Protein AF-A0A170ZUS6-F1 (afdb_monomer_lite)

InterPro domains:
  IPR000560 Histidine phosphatase superfamily, clade-2 [PF00328] (7-212)
  IPR029033 Histidine phosphatase superfamily [G3DSA:3.40.50.1240] (12-233)
  IPR029033 Histidine phosphatase superfamily [SSF53254] (7-213)
  IPR037446 Histidine acid phosphatase, VIP1 family [PTHR12750] (5-242)

Structure (mmCIF, N/CA/C/O backbone):
data_AF-A0A170ZUS6-F1
#
_entry.id   AF-A0A170ZUS6-F1
#
loop_
_atom_site.group_PDB
_atom_site.id
_atom_site.type_symbol
_atom_site.label_atom_id
_atom_site.label_alt_id
_atom_site.label_comp_id
_atom_site.label_asym_id
_atom_site.label_entity_id
_atom_site.label_seq_id
_atom_site.pdbx_PDB_ins_code
_atom_site.Cartn_x
_atom_site.Cartn_y
_atom_site.Cartn_z
_atom_site.occupancy
_atom_site.B_iso_or_equiv
_atom_site.auth_seq_id
_atom_site.auth_comp_id
_atom_site.auth_asym_id
_atom_site.auth_atom_id
_atom_site.pdbx_PDB_model_num
ATOM 1 N N . LYS A 1 1 ? -19.248 -24.671 25.592 1.00 51.56 1 LYS A N 1
ATOM 2 C CA . LYS A 1 1 ? -17.955 -24.644 24.870 1.00 51.56 1 LYS A CA 1
ATOM 3 C C . LYS A 1 1 ? -17.700 -23.190 24.562 1.00 51.56 1 LYS A C 1
ATOM 5 O O . LYS A 1 1 ? -18.573 -22.606 23.931 1.00 51.56 1 LYS A O 1
ATOM 10 N N . ASP A 1 2 ? -16.608 -22.618 25.053 1.00 61.56 2 ASP A N 1
ATOM 11 C CA . ASP A 1 2 ? -16.252 -21.244 24.706 1.00 61.56 2 ASP A CA 1
ATOM 12 C C . ASP A 1 2 ? -16.155 -21.153 23.183 1.00 61.56 2 ASP A C 1
ATOM 14 O O . ASP A 1 2 ? -15.495 -21.985 22.553 1.00 61.56 2 ASP A O 1
ATOM 18 N N . ALA A 1 3 ? -16.916 -20.239 22.582 1.00 68.31 3 ALA A N 1
ATOM 19 C CA . ALA A 1 3 ? -16.869 -20.046 21.142 1.00 68.31 3 ALA A CA 1
ATOM 20 C C . ALA A 1 3 ? -15.469 -19.528 20.785 1.00 68.31 3 ALA A C 1
ATOM 22 O O . ALA A 1 3 ? -15.029 -18.512 21.321 1.00 68.31 3 ALA A O 1
ATOM 23 N N . LEU A 1 4 ? -14.756 -20.276 19.943 1.00 80.38 4 LEU A N 1
ATOM 24 C CA . LEU A 1 4 ? -13.453 -19.881 19.418 1.00 80.38 4 LEU A CA 1
ATOM 25 C C . LEU A 1 4 ? -13.677 -18.908 18.261 1.00 80.38 4 LEU A C 1
ATOM 27 O O . LEU A 1 4 ? -14.469 -19.193 17.362 1.00 80.38 4 LEU A O 1
ATOM 31 N N . LEU A 1 5 ? -12.976 -17.782 18.299 1.00 86.88 5 LEU A N 1
ATOM 32 C CA . LEU A 1 5 ? -12.919 -16.804 17.221 1.00 86.88 5 LEU A CA 1
ATOM 33 C C . LEU A 1 5 ? -11.922 -17.271 16.150 1.00 86.88 5 LEU A C 1
ATOM 35 O O . LEU A 1 5 ? -11.240 -18.296 16.292 1.00 86.88 5 LEU A O 1
ATOM 39 N N . TYR A 1 6 ? -11.844 -16.529 15.047 1.00 87.31 6 TYR A N 1
ATOM 40 C CA . TYR A 1 6 ? -10.953 -16.855 13.939 1.00 87.31 6 TYR A CA 1
ATOM 41 C C . TYR A 1 6 ? -9.494 -17.037 14.395 1.00 87.31 6 TYR A C 1
ATOM 43 O O . TYR A 1 6 ? -9.025 -16.397 15.336 1.00 87.31 6 TYR A O 1
ATOM 51 N N . HIS A 1 7 ? -8.788 -17.980 13.762 1.00 86.44 7 HIS A N 1
ATOM 52 C CA . HIS A 1 7 ? -7.451 -18.443 14.167 1.00 86.44 7 HIS A CA 1
ATOM 53 C C . HIS A 1 7 ? -7.314 -18.952 15.618 1.00 86.44 7 HIS A C 1
ATOM 55 O O . HIS A 1 7 ? -6.199 -19.110 16.112 1.00 86.44 7 HIS A O 1
ATOM 61 N N . GLY A 1 8 ? -8.419 -19.286 16.290 1.00 83.31 8 GLY A N 1
ATOM 62 C CA . GLY A 1 8 ? -8.387 -19.808 17.657 1.00 83.31 8 GLY A CA 1
ATOM 63 C C . GLY A 1 8 ? -8.183 -18.731 18.723 1.00 83.31 8 GLY A C 1
ATOM 64 O O . GLY A 1 8 ? -7.845 -19.069 19.858 1.00 83.31 8 GLY A O 1
ATOM 65 N N . GLU A 1 9 ? -8.390 -17.452 18.384 1.00 90.81 9 GLU A N 1
ATOM 66 C CA . GLU A 1 9 ? -8.516 -16.382 19.377 1.00 90.81 9 GLU A CA 1
ATOM 67 C C . GLU A 1 9 ? -9.703 -16.696 20.312 1.00 90.81 9 GLU A C 1
ATOM 69 O O . GLU A 1 9 ? -10.722 -17.250 19.898 1.00 90.81 9 GLU A O 1
ATOM 74 N N . ASN A 1 10 ? -9.569 -16.391 21.602 1.00 90.50 10 ASN A N 1
ATOM 75 C CA . ASN A 1 10 ? -10.655 -16.550 22.568 1.00 90.50 10 ASN A CA 1
ATOM 76 C C . ASN A 1 10 ? -11.268 -15.183 22.918 1.00 90.50 10 ASN A C 1
ATOM 78 O O . ASN A 1 10 ? -10.686 -14.130 22.653 1.00 90.50 10 ASN A O 1
ATOM 82 N N . TRP A 1 11 ? -12.437 -15.196 23.557 1.00 88.81 11 TRP A N 1
ATOM 83 C CA . TRP A 1 11 ? -13.135 -13.972 23.964 1.00 88.81 11 TRP A CA 1
ATOM 84 C C . TRP A 1 11 ? -12.318 -13.067 24.885 1.00 88.81 11 TRP A C 1
ATOM 86 O O . TRP A 1 11 ? -12.412 -11.846 24.794 1.00 88.81 11 TRP A O 1
ATOM 96 N N . GLU A 1 12 ? -11.498 -13.651 25.758 1.00 91.06 12 GLU A N 1
ATOM 97 C CA . GLU A 1 12 ? -10.645 -12.885 26.663 1.00 91.06 12 GLU A CA 1
ATOM 98 C C . GLU A 1 12 ? -9.568 -12.103 25.897 1.00 91.06 12 GLU A C 1
ATOM 100 O O . GLU A 1 12 ? -9.316 -10.937 26.196 1.00 91.06 12 GLU A O 1
ATOM 105 N N . LEU A 1 13 ? -8.949 -12.716 24.887 1.00 91.81 13 LEU A N 1
ATOM 106 C CA . LEU A 1 13 ? -7.954 -12.081 24.028 1.00 91.81 13 LEU A CA 1
ATOM 107 C C . LEU A 1 13 ? -8.579 -10.969 23.187 1.00 91.81 13 LEU A C 1
ATOM 109 O O . LEU A 1 13 ? -8.016 -9.874 23.155 1.00 91.81 13 LEU A O 1
ATOM 113 N N . MET A 1 14 ? -9.764 -11.197 22.614 1.00 92.19 14 MET A N 1
ATOM 114 C CA . MET A 1 14 ? -10.500 -10.148 21.902 1.00 92.19 14 MET A CA 1
ATOM 115 C C . MET A 1 14 ? -10.836 -8.974 22.834 1.00 92.19 14 MET A C 1
ATOM 117 O O . MET A 1 14 ? -10.596 -7.818 22.486 1.00 92.19 14 MET A O 1
ATOM 121 N N . GLY A 1 15 ? -11.315 -9.257 24.050 1.00 92.00 15 GLY A N 1
ATOM 122 C CA . GLY A 1 15 ? -11.581 -8.232 25.062 1.00 92.00 15 GLY A CA 1
ATOM 123 C C . GLY A 1 15 ? -10.326 -7.448 25.458 1.00 92.00 15 GLY A C 1
ATOM 124 O O . GLY A 1 15 ? -10.370 -6.226 25.578 1.00 92.00 15 GLY A O 1
ATOM 125 N N . ARG A 1 16 ? -9.174 -8.118 25.598 1.00 94.75 16 ARG A N 1
ATOM 126 C CA . ARG A 1 16 ? -7.880 -7.461 25.859 1.00 94.75 16 ARG A CA 1
ATOM 127 C C . ARG A 1 16 ? -7.413 -6.603 24.681 1.00 94.75 16 ARG A C 1
ATOM 129 O O . ARG A 1 16 ? -6.863 -5.530 24.918 1.00 94.75 16 ARG A O 1
ATOM 136 N N . ARG A 1 17 ? -7.618 -7.053 23.438 1.00 95.38 17 ARG A N 1
ATOM 137 C CA . ARG A 1 17 ? -7.288 -6.310 22.210 1.00 95.38 17 ARG A CA 1
ATOM 138 C C . ARG A 1 17 ? -8.085 -5.008 22.137 1.00 95.38 17 ARG A C 1
ATOM 140 O O . ARG A 1 17 ? -7.478 -3.939 22.092 1.00 95.38 17 ARG A O 1
ATOM 147 N N . TRP A 1 18 ? -9.410 -5.086 22.240 1.00 95.38 18 TRP A N 1
ATOM 148 C CA . TRP A 1 18 ? -10.284 -3.909 22.245 1.00 95.38 18 TRP A CA 1
ATOM 149 C C . TRP A 1 18 ? -10.052 -2.997 23.454 1.00 95.38 18 TRP A C 1
ATOM 151 O O . TRP A 1 18 ? -9.926 -1.788 23.284 1.00 95.38 18 TRP A O 1
ATOM 161 N N . GLY A 1 19 ? -9.895 -3.557 24.658 1.00 95.81 19 GLY A N 1
ATOM 162 C CA . GLY A 1 19 ? -9.622 -2.768 25.865 1.00 95.81 19 GLY A CA 1
ATOM 163 C C . GLY A 1 19 ? -8.271 -2.044 25.828 1.00 95.81 19 GLY A C 1
ATOM 164 O O . GLY A 1 19 ? -8.129 -0.957 26.389 1.00 95.81 19 GLY A O 1
ATOM 165 N N . LYS A 1 20 ? -7.267 -2.605 25.141 1.00 96.00 20 LYS A N 1
ATOM 166 C CA . LYS A 1 20 ? -6.003 -1.904 24.890 1.00 96.00 20 LYS A CA 1
ATOM 167 C C . LYS A 1 20 ? -6.204 -0.730 23.931 1.00 96.00 20 LYS A C 1
ATOM 169 O O . LYS A 1 20 ? -5.733 0.360 24.233 1.00 96.00 20 LYS A O 1
ATOM 174 N N . ILE A 1 21 ? -6.910 -0.944 22.820 1.00 96.62 21 ILE A N 1
ATOM 175 C CA . ILE A 1 21 ? -7.195 0.106 21.832 1.00 96.62 21 ILE A CA 1
ATOM 176 C C . ILE A 1 21 ? -7.970 1.258 22.475 1.00 96.62 21 ILE A C 1
ATOM 178 O O . ILE A 1 21 ? -7.588 2.410 22.305 1.00 96.62 21 ILE A O 1
ATOM 182 N N . GLU A 1 22 ? -9.000 0.961 23.269 1.00 94.88 22 GLU A N 1
ATOM 183 C CA . GLU A 1 22 ? -9.766 1.973 24.004 1.00 94.88 22 GLU A CA 1
ATOM 184 C C . GLU A 1 22 ? -8.861 2.808 24.919 1.00 94.88 22 GLU A C 1
ATOM 186 O O . GLU A 1 22 ? -8.896 4.036 24.882 1.00 94.88 22 GLU A O 1
ATOM 191 N N . LYS A 1 23 ? -8.013 2.146 25.714 1.00 94.56 23 LYS A N 1
ATOM 192 C CA . LYS A 1 23 ? -7.092 2.814 26.639 1.00 94.56 23 LYS A CA 1
ATOM 193 C C . LYS A 1 23 ? -6.049 3.676 25.925 1.00 94.56 23 LYS A C 1
ATOM 195 O O . LYS A 1 23 ? -5.666 4.718 26.456 1.00 94.56 23 LYS A O 1
ATOM 200 N N . ASP A 1 24 ? -5.553 3.217 24.782 1.00 95.12 24 ASP A N 1
ATOM 201 C CA . ASP A 1 24 ? -4.531 3.921 24.010 1.00 95.12 24 ASP A CA 1
ATOM 202 C C . ASP A 1 24 ? -5.145 5.089 23.212 1.00 95.12 24 ASP A C 1
ATOM 204 O O . ASP A 1 24 ? -4.498 6.120 23.050 1.00 95.12 24 ASP A O 1
ATOM 208 N N . PHE A 1 25 ? -6.396 4.961 22.758 1.00 95.94 25 PHE A N 1
ATOM 209 C CA . PHE A 1 25 ? -7.122 6.002 22.027 1.00 95.94 25 PHE A CA 1
ATOM 210 C C . PHE A 1 25 ? -7.664 7.102 22.949 1.00 95.94 25 PHE A C 1
ATOM 212 O O . PHE A 1 25 ? -7.516 8.285 22.642 1.00 95.94 25 PHE A O 1
ATOM 219 N N . CYS A 1 26 ? -8.274 6.737 24.081 1.00 94.31 26 CYS A N 1
ATOM 220 C CA . CYS A 1 26 ? -8.887 7.665 25.033 1.00 94.31 26 CYS A CA 1
ATOM 221 C C . CYS A 1 26 ? -7.878 8.111 26.103 1.00 94.31 26 CYS A C 1
ATOM 223 O O . CYS A 1 26 ? -7.600 7.403 27.075 1.00 94.31 26 CYS A O 1
ATOM 225 N N . LEU A 1 27 ? -7.355 9.328 25.968 1.00 91.19 27 LEU A N 1
ATOM 226 C CA . LEU A 1 27 ? -6.406 9.899 26.920 1.00 91.19 27 LEU A CA 1
ATOM 227 C C . LEU A 1 27 ? -7.115 10.376 28.201 1.00 91.19 27 LEU A C 1
ATOM 229 O O . LEU A 1 27 ? -8.283 10.763 28.204 1.00 91.19 27 LEU A O 1
ATOM 233 N N . LYS A 1 28 ? -6.378 10.423 29.322 1.00 87.31 28 LYS A N 1
ATOM 234 C CA . LYS A 1 28 ? -6.907 10.766 30.666 1.00 87.31 28 LYS A CA 1
ATOM 235 C C . LYS A 1 28 ? -7.542 12.162 30.784 1.00 87.31 28 LYS A C 1
ATOM 237 O O . LYS A 1 28 ? -8.165 12.462 31.796 1.00 87.31 28 LYS A O 1
ATOM 242 N N . ASN A 1 29 ? -7.340 13.025 29.796 1.00 87.44 29 ASN A N 1
ATOM 243 C CA . ASN A 1 29 ? -7.830 14.400 29.732 1.00 87.44 29 ASN A CA 1
ATOM 244 C C . ASN A 1 29 ? -9.042 14.569 28.794 1.00 87.44 29 ASN A C 1
ATOM 246 O O . ASN A 1 29 ? -9.300 15.692 28.369 1.00 87.44 29 ASN A O 1
ATOM 250 N N . ASN A 1 30 ? -9.753 13.488 28.447 1.00 83.69 30 ASN A N 1
ATOM 251 C CA . ASN A 1 30 ? -10.812 13.477 27.424 1.00 83.69 30 ASN A CA 1
ATOM 252 C C . ASN A 1 30 ? -10.331 13.925 26.029 1.00 83.69 30 ASN A C 1
ATOM 254 O O . ASN A 1 30 ? -11.133 14.379 25.214 1.00 83.69 30 ASN A O 1
ATOM 258 N N . ALA A 1 31 ? -9.028 13.824 25.753 1.00 92.94 31 ALA A N 1
ATOM 259 C CA . ALA A 1 31 ? -8.492 13.966 24.404 1.00 92.94 31 ALA A CA 1
ATOM 260 C C . ALA A 1 31 ? -8.346 12.589 23.744 1.00 92.94 31 ALA A C 1
ATOM 262 O O . ALA A 1 31 ? -8.291 11.566 24.429 1.00 92.94 31 ALA A O 1
ATOM 263 N N . PHE A 1 32 ? -8.246 12.577 22.416 1.00 94.50 32 PHE A N 1
ATOM 264 C CA . PHE A 1 32 ? -8.100 11.356 21.628 1.00 94.50 32 PHE A CA 1
ATOM 265 C C . PHE A 1 32 ? -6.747 11.323 20.919 1.00 94.50 32 PHE A C 1
ATOM 267 O O . PHE A 1 32 ? -6.334 12.325 20.329 1.00 94.50 32 PHE A O 1
ATOM 274 N N . ASP A 1 33 ? -6.067 10.179 20.963 1.00 94.81 33 ASP A N 1
ATOM 275 C CA . ASP A 1 33 ? -4.847 9.941 20.192 1.00 94.81 33 ASP A CA 1
ATOM 276 C C . ASP A 1 33 ? -5.200 9.441 18.786 1.00 94.81 33 ASP A C 1
ATOM 278 O O . ASP A 1 33 ? -5.475 8.261 18.561 1.00 94.81 33 ASP A O 1
ATOM 282 N N . ILE A 1 34 ? -5.175 10.354 17.814 1.00 93.81 34 ILE A N 1
ATOM 283 C CA . ILE A 1 34 ? -5.503 10.052 16.415 1.00 93.81 34 ILE A CA 1
ATOM 284 C C . ILE A 1 34 ? -4.565 9.015 15.777 1.00 93.81 34 ILE A C 1
ATOM 286 O O . ILE A 1 34 ? -4.950 8.397 14.789 1.00 93.81 34 ILE A O 1
ATOM 290 N N . SER A 1 35 ? -3.379 8.764 16.348 1.00 93.12 35 SER A N 1
ATOM 291 C CA . SER A 1 35 ? -2.469 7.719 15.852 1.00 93.12 35 SER A CA 1
ATOM 292 C C . SER A 1 35 ? -3.012 6.298 16.043 1.00 93.12 35 SER A C 1
ATOM 294 O O . SER A 1 35 ? -2.462 5.355 15.488 1.00 93.12 35 SER A O 1
ATOM 296 N N . LYS A 1 36 ? -4.098 6.128 16.811 1.00 96.06 36 LYS A N 1
ATOM 297 C CA . LYS A 1 36 ? -4.776 4.836 17.020 1.00 96.06 36 LYS A CA 1
ATOM 298 C C . LYS A 1 36 ? -5.916 4.569 16.049 1.00 96.06 36 LYS A C 1
ATOM 300 O O . LYS A 1 36 ? -6.492 3.488 16.073 1.00 96.06 36 LYS A O 1
ATOM 305 N N . ILE A 1 37 ? -6.248 5.524 15.183 1.00 96.38 37 ILE A N 1
ATOM 306 C CA . ILE A 1 37 ? -7.299 5.352 14.174 1.00 96.38 37 ILE A CA 1
ATOM 307 C C . ILE A 1 37 ? -7.024 4.160 13.236 1.00 96.38 37 ILE A C 1
ATOM 309 O O . ILE A 1 37 ? -7.961 3.385 13.032 1.00 96.38 37 ILE A O 1
ATOM 313 N N . PRO A 1 38 ? -5.797 3.950 12.710 1.00 94.19 38 PRO A N 1
ATOM 314 C CA . PRO A 1 38 ? -5.496 2.774 11.889 1.00 94.19 38 PRO A CA 1
ATOM 315 C C . PRO A 1 38 ? -5.713 1.465 12.655 1.00 94.19 38 PRO A C 1
ATOM 317 O O . PRO A 1 38 ? -6.380 0.567 12.150 1.00 94.19 38 PRO A O 1
ATOM 320 N N . ASP A 1 39 ? -5.261 1.402 13.914 1.00 95.56 39 ASP A N 1
ATOM 321 C CA . ASP A 1 39 ? -5.454 0.234 14.781 1.00 95.56 39 ASP A CA 1
ATOM 322 C C . ASP A 1 39 ? -6.951 -0.073 14.987 1.00 95.56 39 ASP A C 1
ATOM 324 O O . ASP A 1 39 ? -7.364 -1.229 14.903 1.00 95.56 39 ASP A O 1
ATOM 328 N N . ILE A 1 40 ? -7.782 0.950 15.241 1.00 97.00 40 ILE A N 1
ATOM 329 C CA . ILE A 1 40 ? -9.241 0.799 15.398 1.00 97.00 40 ILE A CA 1
ATOM 330 C C . ILE A 1 40 ? -9.862 0.260 14.108 1.00 97.00 40 ILE A C 1
ATOM 332 O O . ILE A 1 40 ? -10.655 -0.684 14.163 1.00 97.00 40 ILE A O 1
ATOM 336 N N . TYR A 1 41 ? -9.511 0.864 12.970 1.00 94.69 41 TYR A N 1
ATOM 337 C CA . TYR A 1 41 ? -10.027 0.497 11.656 1.00 94.69 41 TYR A CA 1
ATOM 338 C C . TYR A 1 41 ? -9.692 -0.956 11.299 1.00 94.69 41 TYR A C 1
ATOM 340 O O . TYR A 1 41 ? -10.594 -1.734 10.976 1.00 94.69 41 TYR A O 1
ATOM 348 N N . ASP A 1 42 ? -8.428 -1.355 11.431 1.00 93.00 42 ASP A N 1
ATOM 349 C CA . ASP A 1 42 ? -7.988 -2.721 11.144 1.00 93.00 42 ASP A CA 1
ATOM 350 C C . ASP A 1 42 ? -8.656 -3.736 12.071 1.00 93.00 42 ASP A C 1
ATOM 352 O O . ASP A 1 42 ? -9.088 -4.807 11.639 1.00 93.00 42 ASP A O 1
ATOM 356 N N . CYS A 1 43 ? -8.799 -3.380 13.347 1.00 94.94 43 CYS A N 1
ATOM 357 C CA . CYS A 1 43 ? -9.405 -4.217 14.369 1.00 94.94 43 CYS A CA 1
ATOM 358 C C . CYS A 1 43 ? -10.888 -4.503 14.074 1.00 94.94 43 CYS A C 1
ATOM 360 O O . CYS A 1 43 ? -11.292 -5.670 14.046 1.00 94.94 43 CYS A O 1
ATOM 362 N N . ILE A 1 44 ? -11.698 -3.474 13.781 1.00 94.75 44 ILE A N 1
ATOM 363 C CA . ILE A 1 44 ? -13.115 -3.677 13.433 1.00 94.75 44 ILE A CA 1
ATOM 364 C C . ILE A 1 44 ? -13.285 -4.342 12.068 1.00 94.75 44 ILE A C 1
ATOM 366 O O . ILE A 1 44 ? -14.155 -5.199 11.913 1.00 94.75 44 ILE A O 1
ATOM 370 N N . LYS A 1 45 ? -12.437 -4.011 11.086 1.00 91.56 45 LYS A N 1
ATOM 371 C CA . LYS A 1 45 ? -12.445 -4.657 9.769 1.00 91.56 45 LYS A CA 1
ATOM 372 C C . LYS A 1 45 ? -12.173 -6.156 9.896 1.00 91.56 45 LYS A C 1
ATOM 374 O O . LYS A 1 45 ? -12.907 -6.955 9.315 1.00 91.56 45 LYS A O 1
ATOM 379 N N . TYR A 1 46 ? -11.169 -6.541 10.683 1.00 91.75 46 TYR A N 1
ATOM 380 C CA . TYR A 1 46 ? -10.841 -7.940 10.946 1.00 91.75 46 TYR A CA 1
ATOM 381 C C . TYR A 1 46 ? -12.009 -8.681 11.604 1.00 91.75 46 TYR A C 1
ATOM 383 O O . TYR A 1 46 ? -12.377 -9.769 11.149 1.00 91.75 46 TYR A O 1
ATOM 391 N N . ASP A 1 47 ? -12.622 -8.087 12.630 1.00 92.31 47 ASP A N 1
ATOM 392 C CA . ASP A 1 47 ? -13.733 -8.715 13.344 1.00 92.31 47 ASP A CA 1
ATOM 393 C C . ASP A 1 47 ? -14.991 -8.832 12.468 1.00 92.31 47 ASP A C 1
ATOM 395 O O . ASP A 1 47 ? -15.650 -9.871 12.485 1.00 92.31 47 ASP A O 1
ATOM 399 N N . LEU A 1 48 ? -15.294 -7.837 11.629 1.00 90.38 48 LEU A N 1
ATOM 400 C CA . LEU A 1 48 ? -16.384 -7.925 10.652 1.00 90.38 48 LEU A CA 1
ATOM 401 C C . LEU A 1 48 ? -16.133 -8.988 9.574 1.00 90.38 48 LEU A C 1
ATOM 403 O O . LEU A 1 48 ? -17.063 -9.647 9.124 1.00 90.38 48 LEU A O 1
ATOM 407 N N . GLN A 1 49 ? -14.888 -9.186 9.151 1.00 87.88 49 GLN A N 1
ATOM 408 C CA . GLN A 1 49 ? -14.569 -10.187 8.131 1.00 87.88 49 GLN A CA 1
ATOM 409 C C . GLN A 1 49 ? -14.632 -11.617 8.665 1.00 87.88 49 GLN A C 1
ATOM 411 O O . GLN A 1 49 ? -15.118 -12.514 7.978 1.00 87.88 49 GLN A O 1
ATOM 416 N N . HIS A 1 50 ? -14.119 -11.838 9.873 1.00 88.62 50 HIS A N 1
ATOM 417 C CA . HIS A 1 50 ? -13.840 -13.189 10.353 1.00 88.62 50 HIS A CA 1
ATOM 418 C C . HIS A 1 50 ? -14.723 -13.605 11.530 1.00 88.62 50 HIS A C 1
ATOM 420 O O . HIS A 1 50 ? -15.048 -14.784 11.677 1.00 88.62 50 HIS A O 1
ATOM 426 N N . ASN A 1 51 ? -15.151 -12.643 12.346 1.00 89.31 51 ASN A N 1
ATOM 427 C CA . ASN A 1 51 ? -15.830 -12.885 13.614 1.00 89.31 51 ASN A CA 1
ATOM 428 C C . ASN A 1 51 ? -17.292 -12.414 13.619 1.00 89.31 51 ASN A C 1
ATOM 430 O O . ASN A 1 51 ? -17.970 -12.637 14.615 1.00 89.31 51 ASN A O 1
ATOM 434 N N . GLN A 1 52 ? -17.823 -11.829 12.536 1.00 84.50 52 GLN A N 1
ATOM 435 C CA . GLN A 1 52 ? -19.163 -11.214 12.503 1.00 84.50 52 GLN A CA 1
ATOM 436 C C . GLN A 1 52 ? -20.286 -12.136 12.998 1.00 84.50 52 GLN A C 1
ATOM 438 O O . GLN A 1 52 ? -21.145 -11.709 13.766 1.00 84.50 52 GLN A O 1
ATOM 443 N N . HIS A 1 53 ? -20.252 -13.412 12.602 1.00 82.56 53 HIS A N 1
ATOM 444 C CA . HIS A 1 53 ? -21.226 -14.426 13.022 1.00 82.56 53 HIS A CA 1
ATOM 445 C C . HIS A 1 53 ? -21.274 -14.627 14.551 1.00 82.56 53 HIS A C 1
ATOM 447 O O . HIS A 1 53 ? -22.308 -15.017 15.097 1.00 82.56 53 HIS A O 1
ATOM 453 N N . THR A 1 54 ? -20.156 -14.355 15.224 1.00 82.81 54 THR A N 1
ATOM 454 C CA . THR A 1 54 ? -19.960 -14.523 16.665 1.00 82.81 54 THR A CA 1
ATOM 455 C C . THR A 1 54 ? -20.054 -13.192 17.421 1.00 82.81 54 THR A C 1
ATOM 457 O O . THR A 1 54 ? -20.619 -13.166 18.508 1.00 82.81 54 THR A O 1
ATOM 460 N N . LEU A 1 55 ? -19.547 -12.091 16.850 1.00 79.75 55 LEU A N 1
ATOM 461 C CA . LEU A 1 55 ? -19.514 -10.764 17.471 1.00 79.75 55 LEU A CA 1
ATOM 462 C C . LEU A 1 55 ? -20.925 -10.234 17.764 1.00 79.75 55 LEU A C 1
ATOM 464 O O . LEU A 1 55 ? -21.139 -9.697 18.845 1.00 79.75 55 LEU A O 1
ATOM 468 N N . GLN A 1 56 ? -21.857 -10.381 16.807 1.00 80.12 56 GLN A N 1
ATOM 469 C CA . GLN A 1 56 ? -23.264 -9.937 16.902 1.00 80.12 56 GLN A CA 1
ATOM 470 C C . GLN A 1 56 ? -23.437 -8.539 17.532 1.00 80.12 56 GLN A C 1
ATOM 472 O O . GLN A 1 56 ? -24.370 -8.292 18.288 1.00 80.12 56 GLN A O 1
ATOM 477 N N . PHE A 1 57 ? -22.503 -7.629 17.247 1.00 85.62 57 PHE A N 1
ATOM 478 C CA . PHE A 1 57 ? -22.521 -6.266 17.761 1.00 85.62 57 PHE A CA 1
ATOM 479 C C . PHE A 1 57 ? -23.219 -5.352 16.755 1.00 85.62 57 PHE A C 1
ATOM 481 O O . PHE A 1 57 ? -22.699 -5.128 15.661 1.00 85.62 57 PHE A O 1
ATOM 488 N N . ASP A 1 58 ? -24.378 -4.818 17.134 1.00 86.88 58 ASP A N 1
ATOM 489 C CA . ASP A 1 58 ? -25.250 -4.051 16.235 1.00 86.88 58 ASP A CA 1
ATOM 490 C C . ASP A 1 58 ? -24.571 -2.795 15.659 1.00 86.88 58 ASP A C 1
ATOM 492 O O . ASP A 1 58 ? -24.777 -2.455 14.496 1.00 86.88 58 ASP A O 1
ATOM 496 N N . ASN A 1 59 ? -23.697 -2.135 16.426 1.00 91.00 59 ASN A N 1
ATOM 497 C CA . ASN A 1 59 ? -22.978 -0.935 15.981 1.00 91.00 59 ASN A CA 1
ATOM 498 C C . ASN A 1 59 ? -21.630 -1.243 15.299 1.00 91.00 59 ASN A C 1
ATOM 500 O O . ASN A 1 59 ? -20.858 -0.321 15.032 1.00 91.00 59 ASN A O 1
ATOM 504 N N . ALA A 1 60 ? -21.309 -2.510 15.008 1.00 90.88 60 ALA A N 1
ATOM 505 C CA . ALA A 1 60 ? -20.032 -2.874 14.386 1.00 90.88 60 ALA A CA 1
ATOM 506 C C . ALA A 1 60 ? -19.848 -2.220 13.007 1.00 90.88 60 ALA A C 1
ATOM 508 O O . ALA A 1 60 ? -18.764 -1.735 12.685 1.00 90.88 60 ALA A O 1
ATOM 509 N N . GLU A 1 61 ? -20.916 -2.178 12.206 1.00 89.75 61 GLU A N 1
ATOM 510 C CA . GLU A 1 61 ? -20.900 -1.554 10.880 1.00 89.75 61 GLU A CA 1
ATOM 511 C C . GLU A 1 61 ? -20.712 -0.033 10.976 1.00 89.75 61 GLU A C 1
ATOM 513 O O . GLU A 1 61 ? -19.893 0.534 10.257 1.00 89.75 61 GLU A O 1
ATOM 518 N N . GLU A 1 62 ? -21.399 0.623 11.913 1.00 92.88 62 GLU A N 1
ATOM 519 C CA . GLU A 1 62 ? -21.248 2.059 12.166 1.00 92.88 62 GLU A CA 1
ATOM 520 C C . GLU A 1 62 ? -19.821 2.405 12.621 1.00 92.88 62 GLU A C 1
ATOM 522 O O . GLU A 1 62 ? -19.211 3.348 12.108 1.00 92.88 62 GLU A O 1
ATOM 527 N N . LEU A 1 63 ? -19.252 1.614 13.539 1.00 94.38 63 LEU A N 1
ATOM 528 C CA . LEU A 1 63 ? -17.869 1.775 13.987 1.00 94.38 63 LEU A CA 1
ATOM 529 C C . LEU A 1 63 ? -16.881 1.597 12.827 1.00 94.38 63 LEU A C 1
ATOM 531 O O . LEU A 1 63 ? -15.939 2.382 12.698 1.00 94.38 63 LEU A O 1
ATOM 535 N N . TYR A 1 64 ? -17.102 0.610 11.958 1.00 93.00 64 TYR A N 1
ATOM 536 C CA . TYR A 1 64 ? -16.296 0.420 10.754 1.00 93.00 64 TYR A CA 1
ATOM 537 C C . TYR A 1 64 ? -16.383 1.616 9.805 1.00 93.00 64 TYR A C 1
ATOM 539 O O . TYR A 1 64 ? -15.350 2.123 9.382 1.00 93.00 64 TYR A O 1
ATOM 547 N N . ILE A 1 65 ? -17.584 2.108 9.501 1.00 92.00 65 ILE A N 1
ATOM 548 C CA . ILE A 1 65 ? -17.768 3.246 8.588 1.00 92.00 65 ILE A CA 1
ATOM 549 C C . ILE A 1 65 ? -17.068 4.497 9.137 1.00 92.00 65 ILE A C 1
ATOM 551 O O . ILE A 1 65 ? -16.313 5.154 8.418 1.00 92.00 65 ILE A O 1
ATOM 555 N N . ASN A 1 66 ? -17.268 4.804 10.419 1.00 94.69 66 ASN A N 1
ATOM 556 C CA . ASN A 1 66 ? -16.677 5.984 11.046 1.00 94.69 66 ASN A CA 1
ATOM 557 C C . ASN A 1 66 ? -15.149 5.884 11.140 1.00 94.69 66 ASN A C 1
ATOM 559 O O . ASN A 1 66 ? -14.445 6.829 10.780 1.00 94.69 66 ASN A O 1
ATOM 563 N N . SER A 1 67 ? -14.625 4.736 11.582 1.00 95.12 67 SER A N 1
ATOM 564 C CA . SER A 1 67 ? -13.176 4.508 11.629 1.00 95.12 67 SER A CA 1
ATOM 565 C C . SER A 1 67 ? -12.556 4.542 10.235 1.00 95.12 67 SER A C 1
ATOM 567 O O . SER A 1 67 ? -11.489 5.128 10.079 1.00 95.12 67 SER A O 1
ATOM 569 N N . LYS A 1 68 ? -13.247 4.029 9.209 1.00 92.56 68 LYS A N 1
ATOM 570 C CA . LYS A 1 68 ? -12.792 4.088 7.820 1.00 92.56 68 LYS A CA 1
ATOM 571 C C . LYS A 1 68 ? -12.626 5.517 7.318 1.00 92.56 68 LYS A C 1
ATOM 573 O O . LYS A 1 68 ? -11.577 5.841 6.772 1.00 92.56 68 LYS A O 1
ATOM 578 N N . TYR A 1 69 ? -13.627 6.377 7.504 1.00 92.75 69 TYR A N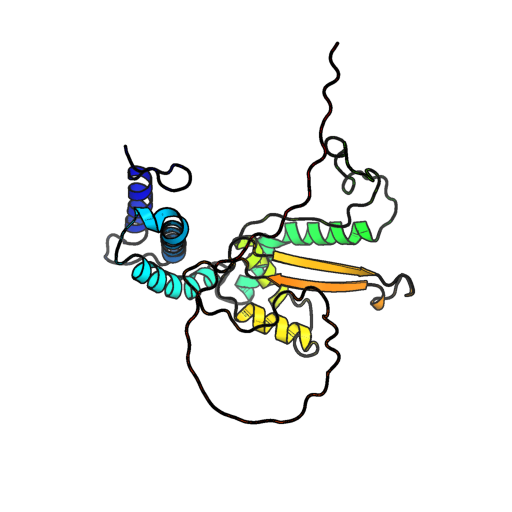 1
ATOM 579 C CA . TYR A 1 69 ? -13.525 7.766 7.043 1.00 92.75 69 TYR A CA 1
ATOM 580 C C . TYR A 1 69 ? -12.357 8.511 7.687 1.00 92.75 69 TYR A C 1
ATOM 582 O O . TYR A 1 69 ? -11.708 9.331 7.039 1.00 92.75 69 TYR A O 1
ATOM 590 N N . LEU A 1 70 ? -12.072 8.211 8.952 1.00 94.25 70 LEU A N 1
ATOM 591 C CA . LEU A 1 70 ? -10.912 8.755 9.641 1.00 94.25 70 LEU A CA 1
ATOM 592 C C . LEU A 1 70 ? -9.604 8.138 9.116 1.00 94.25 70 LEU A C 1
ATOM 594 O O . LEU A 1 70 ? -8.646 8.864 8.857 1.00 94.25 70 LEU A O 1
ATOM 598 N N . ALA A 1 71 ? -9.565 6.820 8.918 1.00 92.75 71 ALA A N 1
ATOM 599 C CA . ALA A 1 71 ? -8.396 6.086 8.442 1.00 92.75 71 ALA A CA 1
ATOM 600 C C . ALA A 1 71 ? -7.976 6.498 7.023 1.00 92.75 71 ALA A C 1
ATOM 602 O O . ALA A 1 71 ? -6.788 6.717 6.790 1.00 92.75 71 ALA A O 1
ATOM 603 N N . ASP A 1 72 ? -8.933 6.718 6.115 1.00 89.50 72 ASP A N 1
ATOM 604 C CA . ASP A 1 72 ? -8.686 7.198 4.746 1.00 89.50 72 ASP A CA 1
ATOM 605 C C . ASP A 1 72 ? -7.960 8.568 4.732 1.00 89.50 72 ASP A C 1
ATOM 607 O O . ASP A 1 72 ? -7.314 8.928 3.747 1.00 89.50 72 ASP A O 1
ATOM 611 N N . ILE A 1 73 ? -8.034 9.334 5.829 1.00 89.88 73 ILE A N 1
ATOM 612 C CA . ILE A 1 73 ? -7.312 10.601 6.011 1.00 89.88 73 ILE A CA 1
ATOM 613 C C . ILE A 1 73 ? -5.999 10.389 6.766 1.00 89.88 73 ILE A C 1
ATOM 615 O O . ILE A 1 73 ? -4.990 10.976 6.386 1.00 89.88 73 ILE A O 1
ATOM 619 N N . VAL A 1 74 ? -6.001 9.595 7.840 1.00 91.62 74 VAL A N 1
ATOM 620 C CA . VAL A 1 74 ? -4.853 9.448 8.750 1.00 91.62 74 VAL A CA 1
ATOM 621 C C . VAL A 1 74 ? -3.760 8.559 8.158 1.00 91.62 74 VAL A C 1
ATOM 623 O O . VAL A 1 74 ? -2.603 8.977 8.130 1.00 91.62 74 VAL A O 1
ATOM 626 N N . ILE A 1 75 ? -4.107 7.383 7.624 1.00 90.44 75 ILE A N 1
ATOM 627 C CA . ILE A 1 75 ? -3.134 6.392 7.129 1.00 90.44 75 ILE A CA 1
ATOM 628 C C . ILE A 1 75 ? -2.218 6.984 6.045 1.00 90.44 75 ILE A C 1
ATOM 630 O O . ILE A 1 75 ? -0.997 6.878 6.174 1.00 90.44 75 ILE A O 1
ATOM 634 N N . PRO A 1 76 ? -2.719 7.692 5.007 1.00 88.06 76 PRO A N 1
ATOM 635 C CA . PRO A 1 76 ? -1.842 8.260 3.981 1.00 88.06 76 PRO A CA 1
ATOM 636 C C . PRO A 1 76 ? -0.845 9.304 4.498 1.00 88.06 76 PRO A C 1
ATOM 638 O O . PRO A 1 76 ? 0.108 9.631 3.784 1.00 88.06 76 PRO A O 1
ATOM 641 N N . GLN A 1 77 ? -1.091 9.864 5.685 1.00 89.31 77 GLN A N 1
ATOM 642 C CA . GLN A 1 77 ? -0.263 10.890 6.314 1.00 89.31 77 GLN A CA 1
ATOM 643 C C . GLN A 1 77 ? 0.801 10.302 7.243 1.00 89.31 77 GLN A C 1
ATOM 645 O O . GLN A 1 77 ? 1.814 10.956 7.491 1.00 89.31 77 GLN A O 1
ATOM 650 N N . GLU A 1 78 ? 0.650 9.048 7.680 1.00 89.44 78 GLU A N 1
ATOM 651 C CA . GLU A 1 78 ? 1.718 8.314 8.376 1.00 89.44 78 GLU A CA 1
ATOM 652 C C . GLU A 1 78 ? 2.963 8.151 7.497 1.00 89.44 78 GLU A C 1
ATOM 654 O O . GLU A 1 78 ? 4.091 8.094 7.984 1.00 89.44 78 GLU A O 1
ATOM 659 N N . TYR A 1 79 ? 2.764 8.160 6.178 1.00 89.06 79 TYR A N 1
ATOM 660 C CA . TYR A 1 79 ? 3.829 8.114 5.184 1.00 89.06 79 TYR A CA 1
ATOM 661 C C . TYR A 1 79 ? 4.337 9.503 4.779 1.00 89.06 79 TYR A C 1
ATOM 663 O O . TYR A 1 79 ? 5.076 9.595 3.807 1.00 89.06 79 TYR A O 1
ATOM 671 N N . GLY A 1 80 ? 3.977 10.570 5.501 1.00 91.44 80 GLY A N 1
ATOM 672 C CA . GLY A 1 80 ? 4.445 11.946 5.300 1.00 91.44 80 GLY A CA 1
ATOM 673 C C . GLY A 1 80 ? 3.307 12.927 5.015 1.00 91.44 80 GLY A C 1
ATOM 674 O O . GLY A 1 80 ? 2.330 12.571 4.367 1.00 91.44 80 GLY A O 1
ATOM 675 N N . MET A 1 81 ? 3.445 14.185 5.443 1.00 90.75 81 MET A N 1
ATOM 676 C CA . MET A 1 81 ? 2.414 15.220 5.254 1.00 90.75 81 MET A CA 1
ATOM 677 C C . MET A 1 81 ? 2.623 15.992 3.949 1.00 90.75 81 MET A C 1
ATOM 679 O O . MET A 1 81 ? 1.679 16.356 3.247 1.00 90.75 81 MET A O 1
ATOM 683 N N . THR A 1 82 ? 3.886 16.237 3.605 1.00 94.00 82 THR A N 1
ATOM 684 C CA . THR A 1 82 ? 4.295 16.935 2.383 1.00 94.00 82 THR A CA 1
ATOM 685 C C . THR A 1 82 ? 4.842 15.964 1.340 1.00 94.00 82 THR A C 1
ATOM 687 O O . THR A 1 82 ? 5.310 14.875 1.663 1.00 94.00 82 THR A O 1
ATOM 690 N N . MET A 1 83 ? 4.854 16.364 0.064 1.00 91.81 83 MET A N 1
ATOM 691 C CA . MET A 1 83 ? 5.426 15.535 -1.010 1.00 91.81 83 MET A CA 1
ATOM 692 C C . MET A 1 83 ? 6.897 15.168 -0.747 1.00 91.81 83 MET A C 1
ATOM 694 O O . MET A 1 83 ? 7.316 14.052 -1.042 1.00 91.81 83 MET A O 1
ATOM 698 N N . ASN A 1 84 ? 7.671 16.093 -0.173 1.00 93.81 84 ASN A N 1
ATOM 699 C CA . ASN A 1 84 ? 9.079 15.861 0.133 1.00 93.81 84 ASN A CA 1
ATOM 700 C C . ASN A 1 84 ? 9.259 14.840 1.267 1.00 93.81 84 ASN A C 1
ATOM 702 O O . ASN A 1 84 ? 10.061 13.921 1.139 1.00 93.81 84 ASN A O 1
ATOM 706 N N . GLU A 1 85 ? 8.477 14.953 2.343 1.00 95.12 85 GLU A N 1
ATOM 707 C CA . GLU A 1 85 ? 8.480 13.961 3.428 1.00 95.12 85 GLU A CA 1
ATOM 708 C C . GLU A 1 85 ? 8.051 12.585 2.922 1.00 95.12 85 GLU A C 1
ATOM 710 O O . GLU A 1 85 ? 8.720 11.595 3.215 1.00 95.12 85 GLU A O 1
ATOM 715 N N . LYS A 1 86 ? 6.997 12.537 2.095 1.00 93.44 86 LYS A N 1
ATOM 716 C CA . LYS A 1 86 ? 6.524 11.308 1.450 1.00 93.44 86 LYS A CA 1
ATOM 717 C C . LYS A 1 86 ? 7.626 10.623 0.654 1.00 93.44 86 LYS A C 1
ATOM 719 O O . LYS A 1 86 ? 7.864 9.426 0.809 1.00 93.44 86 LYS A O 1
ATOM 724 N N . LEU A 1 87 ? 8.346 11.389 -0.161 1.00 93.94 87 LEU A N 1
ATOM 725 C CA . LEU A 1 87 ? 9.488 10.879 -0.910 1.00 93.94 87 LEU A CA 1
ATOM 726 C C . LEU A 1 87 ? 10.626 10.407 -0.008 1.00 93.94 87 LEU A C 1
ATOM 728 O O . LEU A 1 87 ? 11.164 9.332 -0.252 1.00 93.94 87 LEU A O 1
ATOM 732 N N . MET A 1 88 ? 10.982 11.163 1.031 1.00 95.00 88 MET A N 1
ATOM 733 C CA . MET A 1 88 ? 12.049 10.781 1.958 1.00 95.00 88 MET A CA 1
ATOM 734 C C . MET A 1 88 ? 11.737 9.472 2.693 1.00 95.00 88 MET A C 1
ATOM 736 O O . MET A 1 88 ? 12.582 8.575 2.731 1.00 95.00 88 MET A O 1
ATOM 740 N N . ILE A 1 89 ? 10.525 9.342 3.242 1.00 94.50 89 ILE A N 1
ATOM 741 C CA . ILE A 1 89 ? 10.064 8.124 3.924 1.00 94.50 89 ILE A CA 1
ATOM 742 C C . ILE A 1 89 ? 10.030 6.958 2.932 1.00 94.50 89 ILE A C 1
ATOM 744 O O . ILE A 1 89 ? 10.616 5.902 3.190 1.00 94.50 89 ILE A O 1
ATOM 748 N N . GLY A 1 90 ? 9.426 7.175 1.758 1.00 94.44 90 GLY A N 1
ATOM 749 C CA . GLY A 1 90 ? 9.330 6.170 0.705 1.00 94.44 90 GLY A CA 1
ATOM 750 C C . GLY A 1 90 ? 10.698 5.676 0.230 1.00 94.44 90 GLY A C 1
ATOM 751 O O . GLY A 1 90 ? 10.919 4.472 0.106 1.00 94.44 90 GLY A O 1
ATOM 752 N N . GLN A 1 91 ? 11.659 6.580 0.030 1.00 93.50 91 GLN A N 1
ATOM 753 C CA . GLN A 1 91 ? 13.040 6.231 -0.307 1.00 93.50 91 GLN A CA 1
ATOM 754 C C . GLN A 1 91 ? 13.712 5.441 0.817 1.00 93.50 91 GLN A C 1
ATOM 756 O O . GLN A 1 91 ? 14.366 4.435 0.533 1.00 93.50 91 GLN A O 1
ATOM 761 N N . GLY A 1 92 ? 13.540 5.851 2.077 1.00 94.31 92 GLY A N 1
ATOM 762 C CA . GLY A 1 92 ? 14.104 5.153 3.233 1.00 94.31 92 GLY A CA 1
ATOM 763 C C . GLY A 1 92 ? 13.663 3.689 3.307 1.00 94.31 92 GLY A C 1
ATOM 764 O O . GLY A 1 92 ? 14.500 2.802 3.474 1.00 94.31 92 GLY A O 1
ATOM 765 N N . ILE A 1 93 ? 12.370 3.431 3.098 1.00 93.19 93 ILE A N 1
ATOM 766 C CA . ILE A 1 93 ? 11.784 2.084 3.149 1.00 93.19 93 ILE A CA 1
ATOM 767 C C . ILE A 1 93 ? 12.117 1.279 1.884 1.00 93.19 93 ILE A C 1
ATOM 769 O O . ILE A 1 93 ? 12.537 0.124 1.963 1.00 93.19 93 ILE A O 1
ATOM 773 N N . CYS A 1 94 ? 11.957 1.870 0.697 1.00 94.06 94 CYS A N 1
ATOM 774 C CA . CYS A 1 94 ? 12.002 1.121 -0.560 1.00 94.06 94 CYS A CA 1
ATOM 775 C C . CYS A 1 94 ? 13.389 0.998 -1.189 1.00 94.06 94 CYS A C 1
ATOM 777 O O . CYS A 1 94 ? 13.556 0.153 -2.067 1.00 94.06 94 CYS A O 1
ATOM 779 N N . THR A 1 95 ? 14.397 1.775 -0.776 1.00 93.06 95 THR A N 1
ATOM 780 C CA . THR A 1 95 ? 15.738 1.721 -1.396 1.00 93.06 95 THR A CA 1
ATOM 781 C C . THR A 1 95 ? 16.322 0.302 -1.476 1.00 93.06 95 THR A C 1
ATOM 783 O O . THR A 1 95 ? 16.814 -0.063 -2.548 1.00 93.06 95 THR A O 1
ATOM 786 N N . PRO A 1 96 ? 16.276 -0.539 -0.421 1.00 91.75 96 PRO A N 1
ATOM 787 C CA . PRO A 1 96 ? 16.782 -1.909 -0.504 1.00 91.75 96 PRO A CA 1
ATOM 788 C C . PRO A 1 96 ? 16.028 -2.755 -1.537 1.00 91.75 96 PRO A C 1
ATOM 790 O O . PRO A 1 96 ? 16.656 -3.442 -2.346 1.00 91.75 96 PRO A O 1
ATOM 793 N N . LEU A 1 97 ? 14.694 -2.662 -1.554 1.00 90.62 97 LEU A N 1
ATOM 794 C CA . LEU A 1 97 ? 13.844 -3.387 -2.499 1.00 90.62 97 LEU A CA 1
ATO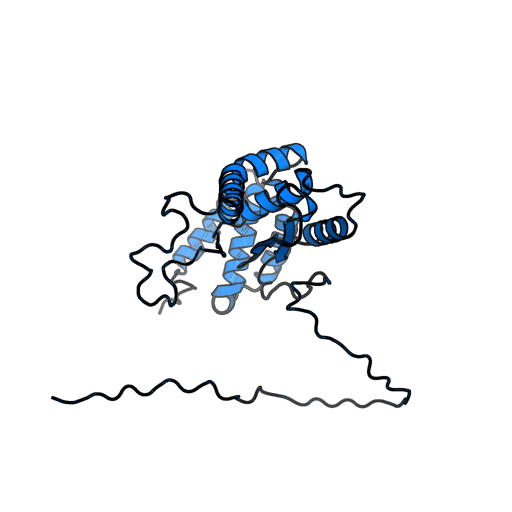M 795 C C . LEU A 1 97 ? 14.090 -2.922 -3.939 1.00 90.62 97 LEU A C 1
ATOM 797 O O . LEU A 1 97 ? 14.282 -3.752 -4.820 1.00 90.62 97 LEU A O 1
ATOM 801 N N . LEU A 1 98 ? 14.168 -1.614 -4.179 1.00 91.06 98 LEU A N 1
ATOM 802 C CA . LEU A 1 98 ? 14.440 -1.040 -5.499 1.00 91.06 98 LEU A CA 1
ATOM 803 C C . LEU A 1 98 ? 15.829 -1.425 -6.014 1.00 91.06 98 LEU A C 1
ATOM 805 O O . LEU A 1 98 ? 15.968 -1.810 -7.173 1.00 91.06 98 LEU A O 1
ATOM 809 N N . LYS A 1 99 ? 16.856 -1.401 -5.152 1.00 91.06 99 LYS A N 1
ATOM 810 C CA . LYS A 1 99 ? 18.195 -1.910 -5.495 1.00 91.06 99 LYS A CA 1
ATOM 811 C C . LYS A 1 99 ? 18.147 -3.391 -5.860 1.00 91.06 99 LYS A C 1
ATOM 813 O O . LYS A 1 99 ? 18.800 -3.799 -6.819 1.00 91.06 99 LYS A O 1
ATOM 818 N N . LYS A 1 100 ? 17.365 -4.186 -5.125 1.00 89.25 100 LYS A N 1
ATOM 819 C CA . LYS A 1 100 ? 17.196 -5.613 -5.398 1.00 89.25 100 LYS A CA 1
ATOM 820 C C . LYS A 1 100 ? 16.485 -5.852 -6.729 1.00 89.25 100 LYS A C 1
ATOM 822 O O . LYS A 1 100 ? 17.013 -6.608 -7.536 1.00 89.25 100 LYS A O 1
ATOM 827 N N . ILE A 1 101 ? 15.368 -5.171 -6.987 1.00 89.44 101 ILE A N 1
ATOM 828 C CA . ILE A 1 101 ? 14.633 -5.229 -8.260 1.00 89.44 101 ILE A CA 1
ATOM 829 C C . ILE A 1 101 ? 15.553 -4.831 -9.416 1.00 89.44 101 ILE A C 1
ATOM 831 O O . ILE A 1 101 ? 15.675 -5.586 -10.373 1.00 89.44 101 ILE A O 1
ATOM 835 N N . LYS A 1 102 ? 16.275 -3.707 -9.304 1.00 88.44 102 LYS A N 1
ATOM 836 C CA . LYS A 1 102 ? 17.236 -3.264 -10.325 1.00 88.44 102 LYS A CA 1
ATOM 837 C C . LYS A 1 102 ? 18.285 -4.338 -10.614 1.00 88.44 102 LYS A C 1
ATOM 839 O O . LYS A 1 102 ? 18.472 -4.709 -11.766 1.00 88.44 102 LYS A O 1
ATOM 844 N N . ALA A 1 103 ? 18.937 -4.862 -9.578 1.00 86.56 103 ALA A N 1
ATOM 845 C CA . ALA A 1 103 ? 19.961 -5.889 -9.741 1.00 86.56 103 ALA A CA 1
ATOM 846 C C . ALA A 1 103 ? 19.383 -7.190 -10.327 1.00 86.56 103 ALA A C 1
ATOM 848 O O . ALA A 1 103 ? 20.053 -7.903 -11.066 1.00 86.56 103 ALA A O 1
ATOM 849 N N . ASP A 1 104 ? 18.136 -7.514 -9.996 1.00 85.56 104 ASP A N 1
ATOM 850 C CA . ASP A 1 104 ? 17.437 -8.682 -10.513 1.00 85.56 104 ASP A CA 1
ATOM 851 C C . ASP A 1 104 ? 17.062 -8.516 -11.997 1.00 85.56 104 ASP A C 1
ATOM 853 O O . ASP A 1 104 ? 17.214 -9.473 -12.753 1.00 85.56 104 ASP A O 1
ATOM 857 N N . LEU A 1 105 ? 16.654 -7.317 -12.427 1.00 84.31 105 LEU A N 1
ATOM 858 C CA . LEU A 1 105 ? 16.403 -6.983 -13.834 1.00 84.31 105 LEU A CA 1
ATOM 859 C C . LEU A 1 105 ? 17.703 -6.962 -14.653 1.00 84.31 105 LEU A C 1
ATOM 861 O O . LEU A 1 105 ? 17.765 -7.595 -15.700 1.00 84.31 105 LEU A O 1
ATOM 865 N N . GLN A 1 106 ? 18.764 -6.320 -14.153 1.00 82.12 106 GLN A N 1
ATOM 866 C CA . GLN A 1 106 ? 20.065 -6.255 -14.840 1.00 82.12 106 GLN A CA 1
ATOM 867 C C . GLN A 1 106 ? 20.665 -7.644 -15.079 1.00 82.12 106 GLN A C 1
ATOM 869 O O . GLN A 1 106 ? 21.132 -7.939 -16.175 1.00 82.12 106 GLN A O 1
ATOM 874 N N . ARG A 1 107 ? 20.560 -8.551 -14.100 1.00 75.81 107 ARG A N 1
ATOM 875 C CA . ARG A 1 107 ? 21.036 -9.933 -14.263 1.00 75.81 107 ARG A CA 1
ATOM 876 C C . ARG A 1 107 ? 20.223 -10.778 -15.249 1.00 75.81 107 ARG A C 1
ATOM 878 O O . ARG A 1 107 ? 20.674 -11.866 -15.583 1.00 75.81 107 ARG A O 1
ATOM 885 N N . ASN A 1 108 ? 19.034 -10.340 -15.673 1.00 70.44 108 ASN A N 1
ATOM 886 C CA . ASN A 1 108 ? 18.335 -10.990 -16.789 1.00 70.44 108 ASN A CA 1
ATOM 887 C C . ASN A 1 108 ? 18.921 -10.570 -18.150 1.00 70.44 108 ASN A C 1
ATOM 889 O O . ASN A 1 108 ? 18.746 -11.307 -19.113 1.00 70.44 108 ASN A O 1
ATOM 893 N N . ILE A 1 109 ? 19.603 -9.420 -18.220 1.00 71.38 109 ILE A N 1
ATOM 894 C CA . ILE A 1 109 ? 20.225 -8.875 -19.438 1.00 71.38 109 ILE A CA 1
ATOM 895 C C . ILE A 1 109 ? 21.667 -9.386 -19.585 1.00 71.38 109 ILE A C 1
ATOM 897 O O . ILE A 1 109 ? 22.120 -9.688 -20.686 1.00 71.38 109 ILE A O 1
ATOM 901 N N . GLU A 1 110 ? 22.397 -9.496 -18.474 1.00 64.31 110 GLU A N 1
ATOM 902 C CA . GLU A 1 110 ? 23.775 -9.995 -18.444 1.00 64.31 110 GLU A CA 1
ATOM 903 C C . GLU A 1 110 ? 23.795 -11.534 -18.531 1.00 64.31 110 GLU A C 1
ATOM 905 O O . GLU A 1 110 ? 23.659 -12.239 -17.527 1.00 64.31 110 GLU A O 1
ATOM 910 N N . GLU A 1 111 ? 23.956 -12.088 -19.737 1.00 57.16 111 GLU A N 1
ATOM 911 C CA . GLU A 1 111 ? 24.225 -13.520 -19.898 1.00 57.16 111 GLU A CA 1
ATOM 912 C C . GLU A 1 111 ? 25.642 -13.884 -19.403 1.00 57.16 111 GLU A C 1
ATOM 914 O O . GLU A 1 111 ? 26.641 -13.307 -19.823 1.00 57.16 111 GLU A O 1
ATOM 919 N N . ALA A 1 112 ? 25.706 -14.925 -18.560 1.00 50.41 112 ALA A N 1
ATOM 920 C CA . ALA A 1 112 ? 26.877 -15.775 -18.298 1.00 50.41 112 ALA A CA 1
ATOM 921 C C . ALA A 1 112 ? 28.012 -15.263 -17.373 1.00 50.41 112 ALA A C 1
ATOM 923 O O . ALA A 1 112 ? 29.187 -15.481 -17.654 1.00 50.41 112 ALA A O 1
ATOM 924 N N . GLY A 1 113 ? 27.683 -14.717 -16.198 1.00 51.56 113 GLY A N 1
ATOM 925 C CA . GLY A 1 113 ? 28.582 -14.774 -15.028 1.00 51.56 113 GLY A CA 1
ATOM 926 C C . GLY A 1 113 ? 28.330 -16.028 -14.168 1.00 51.56 113 GLY A C 1
ATOM 927 O O . GLY A 1 113 ? 27.181 -16.443 -14.024 1.00 51.56 113 GLY A O 1
ATOM 928 N N . GLU A 1 114 ? 29.373 -16.627 -13.579 1.00 49.53 114 GLU A N 1
ATOM 929 C CA . GLU A 1 114 ? 29.380 -17.910 -12.829 1.00 49.53 114 GLU A CA 1
ATOM 930 C C . GLU A 1 114 ? 28.519 -17.977 -11.536 1.00 49.53 114 GLU A C 1
ATOM 932 O O . GLU A 1 114 ? 28.674 -18.894 -10.727 1.00 49.53 114 GLU A O 1
ATOM 937 N N . GLU A 1 115 ? 27.581 -17.059 -11.292 1.00 51.94 115 GLU A N 1
ATOM 938 C CA . GLU A 1 115 ? 26.946 -16.940 -9.975 1.00 51.94 115 GLU A CA 1
ATOM 939 C C . GLU A 1 115 ? 25.542 -17.566 -9.848 1.00 51.94 115 GLU A C 1
ATOM 941 O O . GLU A 1 115 ? 24.567 -17.221 -10.519 1.00 51.94 115 GLU A O 1
ATOM 946 N N . ASN A 1 116 ? 25.428 -18.467 -8.866 1.00 52.75 116 ASN A N 1
ATOM 947 C CA . ASN A 1 116 ? 24.262 -19.286 -8.503 1.00 52.75 116 ASN A CA 1
ATOM 948 C C . ASN A 1 116 ? 23.026 -18.525 -7.964 1.00 52.75 116 ASN A C 1
ATOM 950 O O . ASN A 1 116 ? 22.033 -19.161 -7.615 1.00 52.75 116 ASN A O 1
ATOM 954 N N . VAL A 1 117 ? 23.038 -17.193 -7.867 1.00 53.38 117 VAL A N 1
ATOM 955 C CA . VAL A 1 117 ? 22.023 -16.430 -7.100 1.00 53.38 117 VAL A CA 1
ATOM 956 C C . VAL A 1 117 ? 20.660 -16.348 -7.811 1.00 53.38 117 VAL A C 1
ATOM 958 O O . VAL A 1 117 ? 19.633 -16.114 -7.176 1.00 53.38 117 VAL A O 1
ATOM 961 N N . ASN A 1 118 ? 20.631 -16.573 -9.127 1.00 53.41 118 ASN A N 1
ATOM 962 C CA . ASN A 1 118 ? 19.415 -16.546 -9.952 1.00 53.41 118 ASN A CA 1
ATOM 963 C C . ASN A 1 118 ? 19.000 -17.938 -10.461 1.00 53.41 118 ASN A C 1
ATOM 965 O O . ASN A 1 118 ? 18.142 -18.043 -11.340 1.00 53.41 118 ASN A O 1
ATOM 969 N N . ARG A 1 119 ? 19.623 -19.002 -9.943 1.00 58.44 119 ARG A N 1
ATOM 970 C CA . ARG A 1 119 ? 19.248 -20.387 -10.240 1.00 58.44 119 ARG A CA 1
ATOM 971 C C . ARG A 1 119 ? 18.278 -20.878 -9.172 1.00 58.44 119 ARG A C 1
ATOM 973 O O . ARG A 1 119 ? 18.318 -20.429 -8.027 1.00 58.44 119 ARG A O 1
ATOM 980 N N . LEU A 1 120 ? 17.399 -21.802 -9.550 1.00 55.56 120 LEU A N 1
ATOM 981 C CA . LEU A 1 120 ? 16.576 -22.529 -8.586 1.00 55.56 120 LEU A CA 1
ATOM 982 C C . LEU A 1 120 ? 17.487 -23.114 -7.505 1.00 55.56 120 LEU A C 1
ATOM 984 O O . LEU A 1 120 ? 18.508 -23.728 -7.820 1.00 55.56 120 LEU A O 1
ATOM 988 N N . ASN A 1 121 ? 17.125 -22.918 -6.236 1.00 58.53 121 ASN A N 1
ATOM 989 C CA . ASN A 1 121 ? 17.870 -23.509 -5.132 1.00 58.53 121 ASN A CA 1
ATOM 990 C C . ASN A 1 121 ? 17.968 -25.031 -5.367 1.00 58.53 121 ASN A C 1
ATOM 992 O O . ASN A 1 121 ? 16.921 -25.670 -5.510 1.00 58.53 121 ASN A O 1
ATOM 996 N N . PRO A 1 122 ? 19.176 -25.624 -5.381 1.00 61.44 122 PRO A N 1
ATOM 997 C CA . PRO A 1 122 ? 19.356 -27.044 -5.674 1.00 61.44 122 PRO A CA 1
ATOM 998 C C . PRO A 1 122 ? 18.556 -27.984 -4.763 1.00 61.44 122 PRO A C 1
ATOM 1000 O O . PRO A 1 122 ? 18.219 -29.085 -5.174 1.00 61.44 122 PRO A O 1
ATOM 1003 N N . ARG A 1 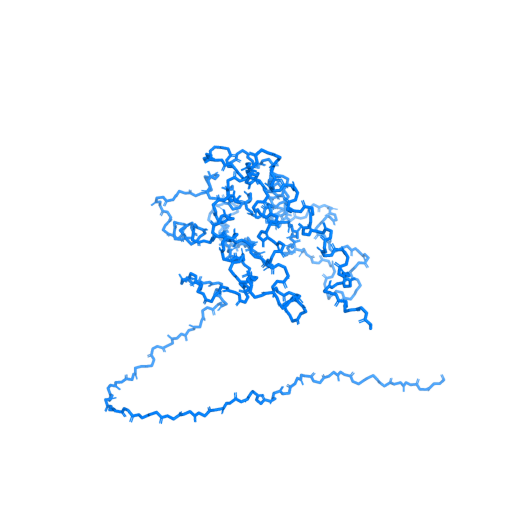123 ? 18.208 -27.559 -3.539 1.00 63.72 123 ARG A N 1
ATOM 1004 C CA . ARG A 1 123 ? 17.363 -28.350 -2.626 1.00 63.72 123 ARG A CA 1
ATOM 1005 C C . ARG A 1 123 ? 15.893 -28.408 -3.047 1.00 63.72 123 ARG A C 1
ATOM 1007 O O . ARG A 1 123 ? 15.208 -29.360 -2.696 1.00 63.72 123 ARG A O 1
ATOM 1014 N N . TYR A 1 124 ? 15.417 -27.409 -3.789 1.00 64.81 124 TYR A N 1
ATOM 1015 C CA . TYR A 1 124 ? 14.025 -27.291 -4.244 1.00 64.81 124 TYR A CA 1
ATOM 1016 C C . TYR A 1 124 ? 13.877 -27.532 -5.754 1.00 64.81 124 TYR A C 1
ATOM 1018 O O . TYR A 1 124 ? 12.799 -27.343 -6.307 1.00 64.81 124 TYR A O 1
ATOM 1026 N N . SER A 1 125 ? 14.953 -27.933 -6.437 1.00 63.97 125 SER A N 1
ATOM 1027 C CA . SER A 1 125 ? 14.944 -28.201 -7.878 1.00 63.97 125 SER A CA 1
ATOM 1028 C C . SER A 1 125 ? 14.465 -29.615 -8.231 1.00 63.97 125 SER A C 1
ATOM 1030 O O . SER A 1 125 ? 14.201 -29.898 -9.403 1.00 63.97 125 SER A O 1
ATOM 1032 N N . HIS A 1 126 ? 14.318 -30.501 -7.239 1.00 58.06 126 HIS A N 1
ATOM 1033 C CA . HIS A 1 126 ? 13.764 -31.839 -7.430 1.00 58.06 126 HIS A CA 1
ATOM 1034 C C . HIS A 1 126 ? 12.317 -31.753 -7.938 1.00 58.06 126 HIS A C 1
ATOM 1036 O O . HIS A 1 126 ? 11.444 -31.213 -7.267 1.00 58.06 126 HIS A O 1
ATOM 1042 N N . GLY A 1 127 ? 12.071 -32.289 -9.137 1.00 63.09 127 GLY A N 1
ATOM 1043 C CA . GLY A 1 127 ? 10.750 -32.284 -9.777 1.00 63.09 127 GLY A CA 1
ATOM 1044 C C . GLY A 1 127 ? 10.462 -31.075 -10.675 1.00 63.09 127 GLY A C 1
ATOM 1045 O O . GLY A 1 127 ? 9.404 -31.032 -11.297 1.00 63.09 127 GLY A O 1
ATOM 1046 N N . VAL A 1 128 ? 11.389 -30.119 -10.808 1.00 65.62 128 VAL A N 1
ATOM 1047 C CA . VAL A 1 128 ? 11.251 -29.013 -11.768 1.00 65.62 128 VAL A CA 1
ATOM 1048 C C . VAL A 1 128 ? 11.704 -29.473 -13.153 1.00 65.62 128 VAL A C 1
ATOM 1050 O O . VAL A 1 128 ? 12.821 -29.956 -13.310 1.00 65.62 128 VAL A O 1
ATOM 1053 N N . SER A 1 129 ? 10.867 -29.286 -14.178 1.00 59.28 129 SER A N 1
ATOM 1054 C CA . SER A 1 129 ? 11.129 -29.784 -15.541 1.00 59.28 129 SER A CA 1
ATOM 1055 C C . SER A 1 129 ? 12.398 -29.217 -16.193 1.00 59.28 129 SER A C 1
ATOM 1057 O O . SER A 1 129 ? 12.960 -29.847 -17.082 1.00 59.28 129 SER A O 1
ATOM 1059 N N . SER A 1 130 ? 12.869 -28.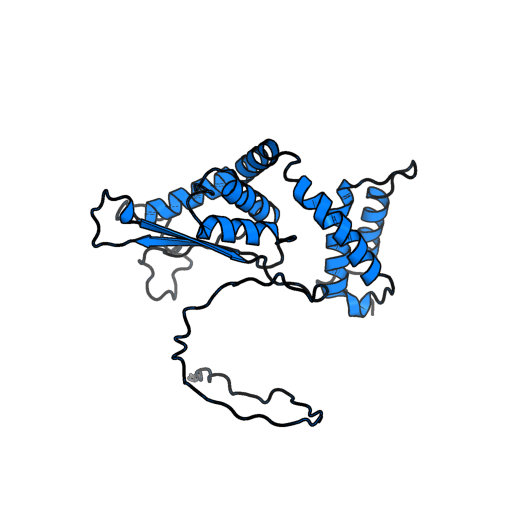038 -15.769 1.00 60.62 130 SER A N 1
ATOM 1060 C CA . SER A 1 130 ? 14.088 -27.410 -16.303 1.00 60.62 130 SER A CA 1
ATOM 1061 C C . SER A 1 130 ? 14.920 -26.711 -15.210 1.00 60.62 130 SER A C 1
ATOM 1063 O O . SER A 1 130 ? 14.902 -25.480 -15.122 1.00 60.62 130 SER A O 1
ATOM 1065 N N . PRO A 1 131 ? 15.675 -27.462 -14.385 1.00 54.31 131 PRO A N 1
ATOM 1066 C CA . PRO A 1 131 ? 16.418 -26.929 -13.233 1.00 54.31 131 PRO A CA 1
ATOM 1067 C C . PRO A 1 131 ? 17.516 -25.913 -13.584 1.00 54.31 131 PRO A C 1
ATOM 1069 O O . PRO A 1 131 ? 17.871 -25.075 -12.761 1.00 54.31 131 PRO A O 1
ATOM 1072 N N . GLY A 1 132 ? 18.067 -25.985 -14.801 1.00 57.75 132 GLY A N 1
ATOM 1073 C CA . GLY A 1 132 ? 19.142 -25.105 -15.275 1.00 57.75 132 GLY A CA 1
ATOM 1074 C C . GLY A 1 132 ? 18.676 -23.787 -15.901 1.00 57.75 132 GLY A C 1
ATOM 1075 O O . GLY A 1 132 ? 19.520 -23.009 -16.339 1.00 57.75 132 GLY A O 1
ATOM 1076 N N . ARG A 1 133 ? 17.360 -23.543 -15.982 1.00 63.88 133 ARG A N 1
ATOM 1077 C CA . ARG A 1 133 ? 16.789 -22.378 -16.672 1.00 63.88 133 ARG A CA 1
ATOM 1078 C C . ARG A 1 133 ? 16.889 -21.118 -15.809 1.00 63.88 133 ARG A C 1
ATOM 1080 O O . ARG A 1 133 ? 16.693 -21.173 -14.598 1.00 63.88 133 ARG A O 1
ATOM 1087 N N . HIS A 1 134 ? 17.164 -19.982 -16.449 1.00 66.75 134 HIS A N 1
ATOM 1088 C CA . HIS A 1 134 ? 17.184 -18.677 -15.789 1.00 66.75 134 HIS A CA 1
ATOM 1089 C C . HIS A 1 134 ? 15.809 -18.355 -15.181 1.00 66.75 134 HIS A C 1
ATOM 1091 O O . HIS A 1 134 ? 14.781 -18.524 -15.846 1.00 66.75 134 HIS A O 1
ATOM 1097 N N . VAL A 1 135 ? 15.783 -17.891 -13.929 1.00 71.31 135 VAL A N 1
ATOM 1098 C CA . VAL A 1 135 ? 14.549 -17.479 -13.248 1.00 71.31 135 VAL A CA 1
ATOM 1099 C C . VAL A 1 135 ? 14.073 -16.144 -13.823 1.00 71.31 135 VAL A C 1
ATOM 1101 O O . VAL A 1 135 ? 14.662 -15.104 -13.546 1.00 71.31 135 VAL A O 1
ATOM 1104 N N . ARG A 1 136 ? 12.986 -16.184 -14.601 1.00 77.62 136 ARG A N 1
ATOM 1105 C CA . ARG A 1 136 ? 12.385 -15.008 -15.263 1.00 77.62 136 ARG A CA 1
ATOM 1106 C C . ARG A 1 136 ? 11.313 -14.300 -14.432 1.00 77.62 136 ARG A C 1
ATOM 1108 O O . ARG A 1 136 ? 10.912 -13.192 -14.761 1.00 77.62 136 ARG A O 1
ATOM 1115 N N . THR A 1 137 ? 10.844 -14.931 -13.359 1.00 84.62 137 THR A N 1
ATOM 1116 C CA . THR A 1 137 ? 9.785 -14.397 -12.495 1.00 84.62 137 THR A CA 1
ATOM 1117 C C . THR A 1 137 ? 10.266 -14.372 -11.058 1.00 84.62 137 THR A C 1
ATOM 1119 O O . THR A 1 137 ? 10.788 -15.367 -10.557 1.00 84.62 137 THR A O 1
ATOM 1122 N N . ARG A 1 138 ? 10.068 -13.240 -10.382 1.00 85.75 138 ARG A N 1
ATOM 1123 C CA . ARG A 1 138 ? 10.360 -13.081 -8.957 1.00 85.75 138 ARG A CA 1
ATOM 1124 C C . ARG A 1 138 ? 9.148 -12.546 -8.239 1.00 85.75 138 ARG A C 1
ATOM 1126 O O . ARG A 1 138 ? 8.511 -11.612 -8.711 1.00 85.75 138 ARG A O 1
ATOM 1133 N N . LEU A 1 139 ? 8.870 -13.146 -7.094 1.00 90.44 139 LEU A N 1
ATOM 1134 C CA . LEU A 1 139 ? 7.787 -12.744 -6.218 1.00 90.44 139 LEU A CA 1
ATOM 1135 C C . LEU A 1 139 ? 8.408 -12.173 -4.949 1.00 90.44 139 LEU A C 1
ATOM 1137 O O . LEU A 1 139 ? 9.187 -12.852 -4.277 1.00 90.44 139 LEU A O 1
ATOM 1141 N N . TYR A 1 140 ? 8.077 -10.922 -4.648 1.00 90.75 140 TYR A N 1
ATOM 1142 C CA . TYR A 1 140 ? 8.445 -10.271 -3.398 1.00 90.75 140 TYR A CA 1
ATOM 1143 C C . TYR A 1 140 ? 7.191 -10.193 -2.540 1.00 90.75 140 TYR A C 1
ATOM 1145 O O . TYR A 1 140 ? 6.214 -9.554 -2.922 1.00 90.75 140 TYR A O 1
ATOM 1153 N N . PHE A 1 141 ? 7.219 -10.853 -1.387 1.00 91.81 141 PHE A N 1
ATOM 1154 C CA . PHE A 1 141 ? 6.171 -10.724 -0.384 1.00 91.81 141 PHE A CA 1
ATOM 1155 C C . PHE A 1 141 ? 6.593 -9.638 0.594 1.00 91.81 141 PHE A C 1
ATOM 1157 O O . PHE A 1 141 ? 7.706 -9.665 1.121 1.00 91.81 141 PHE A O 1
ATOM 1164 N N . THR A 1 142 ? 5.729 -8.652 0.785 1.00 91.12 142 THR A N 1
ATOM 1165 C CA . THR A 1 142 ? 6.028 -7.480 1.601 1.00 91.12 142 THR A CA 1
ATOM 1166 C C . THR A 1 142 ? 4.775 -6.995 2.321 1.00 91.12 142 THR A C 1
ATOM 1168 O O . THR A 1 142 ? 3.682 -7.505 2.075 1.00 91.12 142 THR A O 1
ATOM 1171 N N . SER A 1 143 ? 4.944 -6.053 3.244 1.00 91.00 143 SER A N 1
ATOM 1172 C CA . SER A 1 143 ? 3.835 -5.450 3.978 1.00 91.00 143 SER A CA 1
ATOM 1173 C C . SER A 1 143 ? 3.150 -4.356 3.160 1.00 91.00 143 SER A C 1
ATOM 1175 O O . SER A 1 143 ? 3.725 -3.784 2.232 1.00 91.00 143 SER A O 1
ATOM 1177 N N . GLU A 1 144 ? 1.935 -4.009 3.565 1.00 89.62 144 GLU A N 1
ATOM 1178 C CA . GLU A 1 144 ? 1.186 -2.855 3.060 1.00 89.62 144 GLU A CA 1
ATOM 1179 C C . GLU A 1 144 ? 2.028 -1.564 3.083 1.00 89.62 144 GLU A C 1
ATOM 1181 O O . GLU A 1 144 ? 2.135 -0.865 2.075 1.00 89.62 144 GLU A O 1
ATOM 1186 N N . SER A 1 145 ? 2.746 -1.321 4.183 1.00 89.38 145 SER A N 1
ATOM 1187 C CA . SER A 1 145 ? 3.614 -0.150 4.339 1.00 89.38 145 SER A CA 1
ATOM 1188 C C . SER A 1 145 ? 4.718 -0.026 3.286 1.00 89.38 145 SER A C 1
ATOM 1190 O O . SER A 1 145 ? 5.057 1.081 2.854 1.00 89.38 145 SER A O 1
ATOM 1192 N N . HIS A 1 146 ? 5.251 -1.152 2.805 1.00 92.38 146 HIS A N 1
ATOM 1193 C CA . HIS A 1 146 ? 6.214 -1.149 1.705 1.00 92.38 146 HIS A CA 1
ATOM 1194 C C . HIS A 1 146 ? 5.545 -0.845 0.363 1.00 92.38 146 HIS A C 1
ATOM 1196 O O . HIS A 1 146 ? 6.157 -0.173 -0.466 1.00 92.38 146 HIS A O 1
ATOM 1202 N N . LEU A 1 147 ? 4.308 -1.300 0.136 1.00 93.12 147 LEU A N 1
ATOM 1203 C CA . LEU A 1 147 ? 3.561 -0.977 -1.083 1.00 93.12 147 LEU A CA 1
ATOM 1204 C C . LEU A 1 147 ? 3.188 0.510 -1.135 1.00 93.12 147 LEU A C 1
ATOM 1206 O O . LEU A 1 147 ? 3.412 1.139 -2.168 1.00 93.12 147 LEU A O 1
ATOM 1210 N N . HIS A 1 148 ? 2.717 1.096 -0.028 1.00 91.25 148 HIS A N 1
ATOM 1211 C CA . HIS A 1 148 ? 2.458 2.540 0.069 1.00 91.25 148 HIS A CA 1
ATOM 1212 C C . HIS A 1 148 ? 3.708 3.369 -0.240 1.00 91.25 148 HIS A C 1
ATOM 1214 O O . HIS A 1 148 ? 3.679 4.304 -1.050 1.00 91.25 148 HIS A O 1
ATOM 1220 N N . SER A 1 149 ? 4.831 2.978 0.359 1.00 92.75 149 SER A N 1
ATOM 1221 C CA . SER A 1 149 ? 6.128 3.612 0.134 1.00 92.75 149 SER A CA 1
ATOM 1222 C C . SER A 1 149 ? 6.585 3.477 -1.323 1.00 92.75 149 SER A C 1
ATOM 1224 O O . SER A 1 149 ? 7.044 4.447 -1.926 1.00 92.75 149 SER A O 1
ATOM 1226 N N . LEU A 1 150 ? 6.396 2.301 -1.931 1.00 93.19 150 LEU A N 1
ATOM 1227 C CA . LEU A 1 150 ? 6.805 2.039 -3.309 1.00 93.19 150 LEU A CA 1
ATOM 1228 C C . LEU A 1 150 ? 5.960 2.837 -4.304 1.00 93.19 150 LEU A C 1
ATOM 1230 O O . LEU A 1 150 ? 6.522 3.467 -5.196 1.00 93.19 150 LEU A O 1
ATOM 1234 N N . LEU A 1 151 ? 4.636 2.874 -4.133 1.00 92.00 151 LEU A N 1
ATOM 1235 C CA . LEU A 1 151 ? 3.744 3.698 -4.957 1.00 92.00 151 LEU A CA 1
ATOM 1236 C C . LEU A 1 151 ? 4.090 5.182 -4.850 1.00 92.00 151 LEU A C 1
ATOM 1238 O O . LEU A 1 151 ? 4.076 5.888 -5.855 1.00 92.00 151 LEU A O 1
ATOM 1242 N N . THR A 1 152 ? 4.452 5.649 -3.655 1.00 91.50 152 THR A N 1
ATOM 1243 C CA . THR A 1 152 ? 4.901 7.027 -3.433 1.00 91.50 152 THR A CA 1
ATOM 1244 C C . THR A 1 152 ? 6.164 7.335 -4.236 1.00 91.50 152 THR A C 1
ATOM 1246 O O . THR A 1 152 ? 6.216 8.345 -4.940 1.00 91.50 152 THR A O 1
ATOM 1249 N N . VAL A 1 153 ? 7.164 6.448 -4.190 1.00 92.44 153 VAL A N 1
ATOM 1250 C CA . VAL A 1 153 ? 8.396 6.603 -4.977 1.00 92.44 153 VAL A CA 1
ATOM 1251 C C . VAL A 1 153 ? 8.114 6.518 -6.477 1.00 92.44 153 VAL A C 1
ATOM 1253 O O . VAL A 1 153 ? 8.659 7.316 -7.230 1.00 92.44 153 VAL A O 1
ATOM 1256 N N . LEU A 1 154 ? 7.244 5.613 -6.928 1.00 89.94 154 LEU A N 1
ATOM 1257 C CA . LEU A 1 154 ? 6.861 5.525 -8.340 1.00 89.94 154 LEU A CA 1
ATOM 1258 C C . LEU A 1 154 ? 6.169 6.810 -8.811 1.00 89.94 154 LEU A C 1
ATOM 1260 O O . LEU A 1 154 ? 6.504 7.332 -9.869 1.00 89.94 154 LEU A O 1
ATOM 1264 N N . ARG A 1 155 ? 5.252 7.353 -8.006 1.00 87.00 155 ARG A N 1
ATOM 1265 C CA . ARG A 1 155 ? 4.443 8.527 -8.355 1.00 87.00 155 ARG A CA 1
ATOM 1266 C C . ARG A 1 155 ? 5.233 9.832 -8.359 1.00 87.00 155 ARG A C 1
ATOM 1268 O O . ARG A 1 155 ? 5.035 10.661 -9.243 1.00 87.00 155 ARG A O 1
ATOM 1275 N N . TYR A 1 156 ? 6.088 10.036 -7.360 1.00 88.75 156 TYR A N 1
ATOM 1276 C CA . TYR A 1 156 ? 6.765 11.318 -7.140 1.00 88.75 156 TYR A CA 1
ATOM 1277 C C . TYR A 1 156 ? 8.271 11.273 -7.421 1.00 88.75 156 TYR A C 1
ATOM 1279 O O . TYR A 1 156 ? 8.919 12.314 -7.433 1.00 88.75 156 TYR A O 1
ATOM 1287 N N . GLY A 1 157 ? 8.847 10.091 -7.659 1.00 87.81 157 GLY A N 1
ATOM 1288 C CA . GLY A 1 157 ? 10.286 9.904 -7.866 1.00 87.81 157 GLY A CA 1
ATOM 1289 C C . GLY A 1 157 ? 10.796 10.311 -9.248 1.00 87.81 157 GLY A C 1
ATOM 1290 O O . GLY A 1 157 ? 11.972 10.106 -9.530 1.00 87.81 157 GLY A O 1
ATOM 1291 N N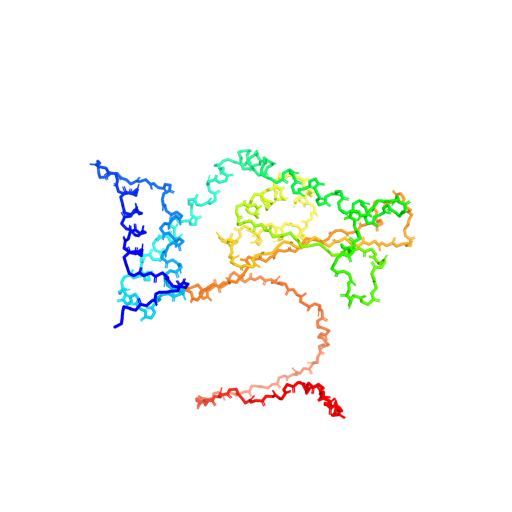 . GLY A 1 158 ? 9.935 10.870 -10.104 1.00 84.88 158 GLY A N 1
ATOM 1292 C CA . GLY A 1 158 ? 10.326 11.398 -11.412 1.00 84.88 158 GLY A CA 1
ATOM 1293 C C . GLY A 1 158 ? 10.675 10.323 -12.441 1.00 84.88 158 GLY A C 1
ATOM 1294 O O . GLY A 1 158 ? 11.540 10.555 -13.279 1.00 84.88 158 GLY A O 1
ATOM 1295 N N . LEU A 1 159 ? 10.033 9.149 -12.371 1.00 83.06 159 LEU A N 1
ATOM 1296 C CA . LEU A 1 159 ? 10.278 8.052 -13.312 1.00 83.06 159 LEU A CA 1
ATOM 1297 C C . LEU A 1 159 ? 9.881 8.417 -14.752 1.00 83.06 159 LEU A C 1
ATOM 1299 O O . LEU A 1 159 ? 10.544 7.992 -15.694 1.00 83.06 159 LEU A O 1
ATOM 1303 N N . THR A 1 160 ? 8.813 9.198 -14.921 1.00 79.19 160 THR A N 1
ATOM 1304 C CA . THR A 1 160 ? 8.308 9.633 -16.228 1.00 79.19 160 THR A CA 1
ATOM 1305 C C . THR A 1 160 ? 7.838 11.091 -16.172 1.00 79.19 160 THR A C 1
ATOM 1307 O O . THR A 1 160 ? 7.586 11.653 -15.101 1.00 79.19 160 THR A O 1
ATOM 1310 N N . ASP A 1 161 ? 7.720 11.718 -17.343 1.00 73.88 161 ASP A N 1
ATOM 1311 C CA . ASP A 1 161 ? 7.172 13.066 -17.482 1.00 73.88 161 ASP A CA 1
ATOM 1312 C C . ASP A 1 161 ? 5.637 13.004 -17.588 1.00 73.88 161 ASP A C 1
ATOM 1314 O O . ASP A 1 161 ? 5.080 12.685 -18.642 1.00 73.88 161 ASP A O 1
ATOM 1318 N N . ASN A 1 162 ? 4.952 13.339 -16.487 1.00 68.88 162 ASN A N 1
ATOM 1319 C CA . ASN A 1 162 ? 3.485 13.337 -16.370 1.00 68.88 162 ASN A CA 1
ATOM 1320 C C . ASN A 1 162 ? 2.765 14.168 -17.452 1.00 68.88 162 ASN A C 1
ATOM 1322 O O . ASN A 1 162 ? 1.573 13.961 -17.685 1.00 68.88 162 ASN A O 1
ATOM 1326 N N . VAL A 1 163 ? 3.444 15.142 -18.068 1.00 72.62 163 VAL A N 1
ATOM 1327 C CA . VAL A 1 163 ? 2.845 16.029 -19.078 1.00 72.62 163 VAL A CA 1
ATOM 1328 C C . VAL A 1 163 ? 2.866 15.386 -20.464 1.00 72.62 163 VAL A C 1
ATOM 1330 O O . VAL A 1 163 ? 1.975 15.640 -21.273 1.00 72.62 163 VAL A O 1
ATOM 1333 N N . LYS A 1 164 ? 3.867 14.546 -20.740 1.00 79.12 164 LYS A N 1
ATOM 1334 C CA . LYS A 1 164 ? 4.077 13.942 -22.063 1.00 79.12 164 LYS A CA 1
ATOM 1335 C C . LYS A 1 164 ? 3.450 12.560 -22.186 1.00 79.12 164 LYS A C 1
ATOM 1337 O O . LYS A 1 164 ? 3.059 12.179 -23.286 1.00 79.12 164 LYS A O 1
ATOM 1342 N N . ASP A 1 165 ? 3.339 11.832 -21.078 1.00 85.12 165 ASP A N 1
ATOM 1343 C CA . ASP A 1 165 ? 2.807 10.473 -21.067 1.00 85.12 165 ASP A CA 1
ATOM 1344 C C . ASP A 1 165 ? 1.362 10.430 -20.539 1.00 85.12 165 ASP A C 1
ATOM 1346 O O . ASP A 1 165 ? 1.080 10.381 -19.339 1.00 85.12 165 ASP A O 1
ATOM 1350 N N . GLU A 1 166 ? 0.423 10.429 -21.484 1.00 86.81 166 GLU A N 1
ATOM 1351 C CA . GLU A 1 166 ? -1.015 10.324 -21.233 1.00 86.81 166 GLU A CA 1
ATOM 1352 C C . GLU A 1 166 ? -1.413 9.011 -20.534 1.00 86.81 166 GLU A C 1
ATOM 1354 O O . GLU A 1 166 ? -2.379 8.979 -19.768 1.00 86.81 166 GLU A O 1
ATOM 1359 N N . GLN A 1 167 ? -0.706 7.909 -20.807 1.00 86.75 167 GLN A N 1
ATOM 1360 C CA . GLN A 1 167 ? -0.979 6.620 -20.174 1.00 86.75 167 GLN A CA 1
ATOM 1361 C C . GLN A 1 167 ? -0.538 6.652 -18.713 1.00 86.75 167 GLN A C 1
ATOM 1363 O O . GLN A 1 167 ? -1.302 6.251 -17.832 1.00 86.75 167 GLN A O 1
ATOM 1368 N N . TRP A 1 168 ? 0.657 7.174 -18.452 1.00 87.25 168 TRP A N 1
ATOM 1369 C CA . TRP A 1 168 ? 1.163 7.347 -17.099 1.00 87.25 168 TRP A CA 1
ATOM 1370 C C . TRP A 1 168 ? 0.277 8.279 -16.274 1.00 87.25 168 TRP A C 1
ATOM 1372 O O . TRP A 1 168 ? -0.072 7.947 -15.140 1.00 87.25 168 TRP A O 1
ATOM 1382 N N . ARG A 1 169 ? -0.173 9.401 -16.852 1.00 86.75 169 ARG A N 1
ATOM 1383 C CA . ARG A 1 169 ? -1.089 10.326 -16.171 1.00 86.75 169 ARG A CA 1
ATOM 1384 C C . ARG A 1 169 ? -2.375 9.628 -15.727 1.00 86.75 169 ARG A C 1
ATOM 1386 O O . ARG A 1 169 ? -2.743 9.733 -14.560 1.00 86.75 169 ARG A O 1
ATOM 1393 N N . ARG A 1 170 ? -3.014 8.864 -16.622 1.00 87.50 170 ARG A N 1
ATOM 1394 C CA . ARG A 1 170 ? -4.215 8.068 -16.304 1.00 87.50 170 ARG A CA 1
ATOM 1395 C C . ARG A 1 170 ? -3.947 7.005 -15.237 1.00 87.50 170 ARG A C 1
ATOM 1397 O O . ARG A 1 170 ? -4.780 6.796 -14.358 1.00 87.50 170 ARG A O 1
ATOM 1404 N N . ALA A 1 171 ? -2.787 6.350 -15.277 1.00 87.56 171 ALA A N 1
ATOM 1405 C CA . ALA A 1 171 ? -2.400 5.381 -14.254 1.00 87.56 171 ALA A CA 1
ATOM 1406 C C . ALA A 1 171 ? -2.225 6.044 -12.876 1.00 87.56 171 ALA A C 1
ATOM 1408 O O . ALA A 1 171 ? -2.727 5.528 -11.879 1.00 87.56 171 ALA A O 1
ATOM 1409 N N . MET A 1 172 ? -1.570 7.207 -12.810 1.00 88.81 172 MET A N 1
ATOM 1410 C CA . MET A 1 172 ? -1.398 7.960 -11.563 1.00 88.81 172 MET A CA 1
ATOM 1411 C C . MET A 1 172 ? -2.718 8.528 -11.030 1.00 88.81 172 MET A C 1
ATOM 1413 O O . MET A 1 172 ? -2.903 8.589 -9.813 1.00 88.81 172 MET A O 1
ATOM 1417 N N . GLU A 1 173 ? -3.645 8.908 -11.913 1.00 87.12 173 GLU A N 1
ATOM 1418 C CA . GLU A 1 173 ? -5.011 9.288 -11.542 1.00 87.12 173 GLU A CA 1
ATOM 1419 C C . GLU A 1 173 ? -5.744 8.105 -10.901 1.00 87.12 173 GLU A C 1
ATOM 1421 O O . GLU A 1 173 ? -6.224 8.232 -9.777 1.00 87.12 173 GLU A O 1
ATOM 1426 N N . TYR A 1 174 ? -5.720 6.925 -11.527 1.00 87.25 174 TYR A N 1
ATOM 1427 C CA . TYR A 1 174 ? -6.284 5.710 -10.934 1.00 87.25 174 TYR A CA 1
ATOM 1428 C C . TYR A 1 174 ? -5.673 5.397 -9.561 1.00 87.25 174 TYR A C 1
ATOM 1430 O O . TYR A 1 174 ? -6.412 5.238 -8.591 1.00 87.25 174 TYR A O 1
ATOM 1438 N N . VAL A 1 175 ? -4.340 5.393 -9.438 1.00 87.44 175 VAL A N 1
ATOM 1439 C CA . VAL A 1 175 ? -3.651 5.173 -8.150 1.00 87.44 175 VAL A CA 1
ATOM 1440 C C . VAL A 1 175 ? -4.099 6.193 -7.099 1.00 87.44 175 VAL A C 1
ATOM 1442 O O . VAL A 1 175 ? -4.224 5.846 -5.932 1.00 87.44 175 VAL A O 1
ATOM 1445 N N . SER A 1 176 ? -4.391 7.436 -7.493 1.00 83.94 176 SER A N 1
ATOM 1446 C CA . SER A 1 176 ? -4.884 8.463 -6.569 1.00 83.94 176 SER A CA 1
ATOM 1447 C C . SER A 1 176 ? -6.320 8.248 -6.086 1.00 83.94 176 SER A C 1
ATOM 1449 O O . SER A 1 176 ? -6.666 8.750 -5.022 1.00 83.94 176 SER A O 1
ATOM 1451 N N . THR A 1 177 ? -7.134 7.497 -6.835 1.00 83.75 177 THR A N 1
ATOM 1452 C CA . THR A 1 177 ? -8.496 7.114 -6.421 1.00 83.75 177 THR A CA 1
ATOM 1453 C C . THR A 1 177 ? -8.526 5.909 -5.485 1.00 83.75 177 THR A C 1
ATOM 1455 O O . THR A 1 177 ? -9.548 5.644 -4.856 1.00 83.75 177 THR A O 1
ATOM 1458 N N . VAL A 1 178 ? -7.420 5.167 -5.387 1.00 83.81 178 VAL A N 1
ATOM 1459 C CA . VAL A 1 178 ? -7.306 4.027 -4.481 1.00 83.81 178 VAL A CA 1
ATOM 1460 C C . VAL A 1 178 ? -7.061 4.548 -3.071 1.00 83.81 178 VAL A C 1
ATOM 1462 O O . VAL A 1 178 ? -5.976 5.026 -2.749 1.00 83.81 178 VAL A O 1
ATOM 1465 N N . SER A 1 179 ? -8.086 4.441 -2.229 1.00 79.19 179 SER A N 1
ATOM 1466 C CA . SER A 1 179 ? -8.028 4.840 -0.821 1.00 79.19 179 SER A CA 1
ATOM 1467 C C . SER A 1 179 ? -7.227 3.867 0.044 1.00 79.19 179 SER A C 1
ATOM 1469 O O . SER A 1 179 ? -6.766 4.244 1.112 1.00 79.19 179 SER A O 1
ATOM 1471 N N . GLU A 1 180 ? -7.089 2.609 -0.388 1.00 84.62 180 GLU A N 1
ATOM 1472 C CA . GLU A 1 180 ? -6.619 1.522 0.469 1.00 84.62 180 GLU A CA 1
ATOM 1473 C C . GLU A 1 180 ? -5.909 0.412 -0.316 1.00 84.62 180 GLU A C 1
ATOM 1475 O O . GLU A 1 180 ? -6.312 0.053 -1.425 1.00 84.62 180 GLU A O 1
ATOM 1480 N N . ILE A 1 181 ? -4.873 -0.163 0.298 1.00 89.00 181 ILE A N 1
ATOM 1481 C CA . ILE A 1 181 ? -4.130 -1.322 -0.200 1.00 89.00 181 ILE A CA 1
ATOM 1482 C C . ILE A 1 181 ? -4.616 -2.560 0.562 1.00 89.00 181 ILE A C 1
ATOM 1484 O O . ILE A 1 181 ? -4.260 -2.783 1.713 1.00 89.00 181 ILE A O 1
ATOM 1488 N N . ASN A 1 182 ? -5.447 -3.383 -0.077 1.00 88.56 182 ASN A N 1
ATOM 1489 C CA . ASN A 1 182 ? -6.052 -4.556 0.553 1.00 88.56 182 ASN A CA 1
ATOM 1490 C C . ASN A 1 182 ? -5.181 -5.816 0.440 1.00 88.56 182 ASN A C 1
ATOM 1492 O O . ASN A 1 182 ? -4.130 -5.842 -0.212 1.00 88.56 182 ASN A O 1
ATOM 1496 N N . TYR A 1 183 ? -5.657 -6.909 1.042 1.00 87.56 183 TYR A N 1
ATOM 1497 C CA . TYR A 1 183 ? -5.059 -8.232 0.896 1.00 87.56 183 TYR A CA 1
ATOM 1498 C C . TYR A 1 183 ? -4.813 -8.590 -0.571 1.00 87.56 183 TYR A C 1
ATOM 1500 O O . TYR A 1 183 ? -5.653 -8.354 -1.439 1.00 87.56 183 TYR A O 1
ATOM 1508 N N . MET A 1 184 ? -3.653 -9.195 -0.833 1.00 89.94 184 MET A N 1
ATOM 1509 C CA . MET A 1 184 ? -3.199 -9.568 -2.179 1.00 89.94 184 MET A CA 1
ATOM 1510 C C . MET A 1 184 ? -3.051 -8.390 -3.156 1.00 89.94 184 MET A C 1
ATOM 1512 O O . MET A 1 184 ? -3.070 -8.590 -4.371 1.00 89.94 184 MET A O 1
ATOM 1516 N N . SER A 1 185 ? -2.874 -7.165 -2.652 1.00 93.19 185 SER A N 1
ATOM 1517 C CA . SER A 1 185 ? -2.407 -6.055 -3.483 1.00 93.19 185 SER A CA 1
ATOM 1518 C C . SER A 1 185 ? -1.101 -6.410 -4.182 1.00 93.19 185 SER A C 1
ATOM 1520 O O . SER A 1 185 ? -0.217 -7.042 -3.599 1.00 93.19 185 SER A O 1
ATOM 1522 N N . GLN A 1 186 ? -0.972 -5.992 -5.438 1.00 94.06 186 GLN A N 1
ATOM 1523 C CA . GLN A 1 186 ? 0.167 -6.358 -6.274 1.00 94.06 186 GLN A CA 1
ATOM 1524 C C . GLN A 1 186 ? 0.620 -5.193 -7.146 1.00 94.06 186 GLN A C 1
ATOM 1526 O O . GLN A 1 186 ? -0.191 -4.486 -7.745 1.00 94.06 186 GLN A O 1
ATOM 1531 N N . ILE A 1 187 ? 1.939 -5.051 -7.249 1.00 94.12 187 ILE A N 1
ATOM 1532 C CA . ILE A 1 187 ? 2.612 -4.247 -8.266 1.00 94.12 187 ILE A CA 1
ATOM 1533 C C . ILE A 1 187 ? 3.403 -5.226 -9.125 1.00 94.12 187 ILE A C 1
ATOM 1535 O O . ILE A 1 187 ? 4.254 -5.955 -8.613 1.00 94.12 187 ILE A O 1
ATOM 1539 N N . VAL A 1 188 ? 3.110 -5.261 -10.421 1.00 94.44 188 VAL A N 1
ATOM 1540 C CA . VAL A 1 188 ? 3.795 -6.132 -11.377 1.00 94.44 188 VAL A CA 1
ATOM 1541 C C . VAL A 1 188 ? 4.654 -5.268 -12.284 1.00 94.44 188 VAL A C 1
ATOM 1543 O O . VAL A 1 188 ? 4.150 -4.351 -12.928 1.00 94.44 188 VAL A O 1
ATOM 1546 N N . ILE A 1 189 ? 5.948 -5.576 -12.318 1.00 92.69 189 ILE A N 1
ATOM 1547 C CA . ILE A 1 189 ? 6.928 -4.948 -13.203 1.00 92.69 189 ILE A CA 1
ATOM 1548 C C . ILE A 1 189 ? 7.267 -5.971 -14.281 1.00 92.69 189 ILE A C 1
ATOM 1550 O O . ILE A 1 189 ? 7.845 -7.015 -13.972 1.00 92.69 189 ILE A O 1
ATOM 1554 N N . LEU A 1 190 ? 6.888 -5.691 -15.525 1.00 91.69 190 LEU A N 1
ATOM 1555 C CA . LEU A 1 190 ? 7.230 -6.528 -16.671 1.00 91.69 190 LEU A CA 1
ATOM 1556 C C . LEU A 1 190 ? 8.307 -5.828 -17.488 1.00 91.69 190 LEU A C 1
ATOM 1558 O O . LEU A 1 190 ? 8.176 -4.650 -17.800 1.00 91.69 190 LEU A O 1
ATOM 1562 N N . LEU A 1 191 ? 9.363 -6.563 -17.823 1.00 89.62 191 LEU A N 1
ATOM 1563 C CA . LEU A 1 191 ? 10.422 -6.117 -18.718 1.00 89.62 191 LEU A CA 1
ATOM 1564 C C . LEU A 1 191 ? 10.341 -6.952 -19.993 1.00 89.62 191 LEU A C 1
ATOM 1566 O O . LEU A 1 191 ? 10.422 -8.181 -19.939 1.00 89.62 191 LEU A O 1
ATOM 1570 N N . TYR A 1 192 ? 10.200 -6.270 -21.118 1.00 89.31 192 TYR A N 1
ATOM 1571 C CA . TYR A 1 192 ? 10.225 -6.849 -22.450 1.00 89.31 192 TYR A CA 1
ATOM 1572 C C . TYR A 1 192 ? 11.491 -6.403 -23.168 1.00 89.31 192 TYR A C 1
ATOM 1574 O O . TYR A 1 192 ? 11.986 -5.297 -22.952 1.00 89.31 192 TYR A O 1
ATOM 1582 N N . GLU A 1 193 ? 11.992 -7.272 -24.033 1.00 88.31 193 GLU A N 1
ATOM 1583 C CA . GLU A 1 193 ? 13.165 -7.027 -24.857 1.00 88.31 193 GLU A CA 1
ATOM 1584 C C . GLU A 1 193 ? 12.808 -7.302 -26.318 1.00 88.31 193 GLU A C 1
ATOM 1586 O O . GLU A 1 193 ? 12.258 -8.362 -26.631 1.00 88.31 193 GLU A O 1
ATOM 1591 N N . ASP A 1 194 ? 13.138 -6.364 -27.202 1.00 88.94 194 ASP A N 1
ATOM 1592 C CA . ASP A 1 194 ? 13.118 -6.563 -28.646 1.00 88.94 194 ASP A CA 1
ATOM 1593 C C . ASP A 1 194 ? 14.535 -6.922 -29.131 1.00 88.94 194 ASP A C 1
ATOM 1595 O O . ASP A 1 194 ? 15.391 -6.041 -29.257 1.00 88.94 194 ASP A O 1
ATOM 1599 N N . PRO A 1 195 ? 14.816 -8.204 -29.432 1.00 85.44 195 PRO A N 1
ATOM 1600 C CA . PRO A 1 195 ? 16.148 -8.641 -29.843 1.00 85.44 195 PRO A CA 1
ATOM 1601 C C . PRO A 1 195 ? 16.532 -8.159 -31.248 1.00 85.44 195 PRO A C 1
ATOM 1603 O O . PRO A 1 195 ? 17.658 -8.393 -31.682 1.00 85.44 195 PRO A O 1
ATOM 1606 N N . THR A 1 196 ? 15.609 -7.534 -31.987 1.00 90.88 196 THR A N 1
ATOM 1607 C CA . THR A 1 196 ? 15.880 -6.997 -33.327 1.00 90.88 196 THR A CA 1
ATOM 1608 C C . THR A 1 196 ? 16.492 -5.596 -33.290 1.00 90.88 196 THR A C 1
ATOM 1610 O O . THR A 1 196 ? 17.040 -5.137 -34.294 1.00 90.88 196 THR A O 1
ATOM 1613 N N . LYS A 1 197 ? 16.415 -4.916 -32.140 1.00 91.44 197 LYS A N 1
ATOM 1614 C CA . LYS A 1 197 ? 16.998 -3.592 -31.913 1.00 91.44 197 LYS A CA 1
ATOM 1615 C C . LYS A 1 197 ? 18.482 -3.696 -31.568 1.00 91.44 197 LYS A C 1
ATOM 1617 O O . LYS A 1 197 ? 18.965 -4.718 -31.083 1.00 91.44 197 LYS A O 1
ATOM 1622 N N . ASP A 1 198 ? 19.210 -2.609 -31.815 1.00 89.31 198 ASP A N 1
ATOM 1623 C CA . ASP A 1 198 ? 20.630 -2.531 -31.477 1.00 89.31 198 ASP A CA 1
ATOM 1624 C C . ASP A 1 198 ? 20.853 -2.724 -29.962 1.00 89.31 198 ASP A C 1
ATOM 1626 O O . ASP A 1 198 ? 20.093 -2.164 -29.163 1.00 89.31 198 ASP A O 1
ATOM 1630 N N . PRO A 1 199 ? 21.895 -3.466 -29.537 1.00 84.94 199 PRO A N 1
ATOM 1631 C CA . PRO A 1 199 ? 22.152 -3.708 -28.126 1.00 84.94 199 PRO A CA 1
ATOM 1632 C C . PRO A 1 199 ? 22.329 -2.479 -27.237 1.00 84.94 199 PRO A C 1
ATOM 1634 O O . PRO A 1 199 ? 22.117 -2.594 -26.031 1.00 84.94 199 PRO A O 1
ATOM 1637 N N . SER A 1 200 ? 22.715 -1.341 -27.813 1.00 85.44 200 SER A N 1
ATOM 1638 C CA . SER A 1 200 ? 22.884 -0.059 -27.128 1.00 85.44 200 SER A CA 1
ATOM 1639 C C . SER A 1 200 ? 21.675 0.875 -27.253 1.00 85.44 200 SER A C 1
ATOM 1641 O O . SER A 1 200 ? 21.687 1.966 -26.686 1.00 85.44 200 SER A O 1
ATOM 1643 N N . SER A 1 201 ? 20.623 0.467 -27.973 1.00 89.62 201 SER A N 1
ATOM 1644 C CA . SER A 1 201 ? 19.418 1.274 -28.168 1.00 89.62 201 SER A CA 1
ATOM 1645 C C . SER A 1 201 ? 18.550 1.320 -26.910 1.00 89.62 201 SER A C 1
ATOM 1647 O O . SER A 1 201 ? 18.202 0.284 -26.343 1.00 89.62 201 SER A O 1
ATOM 1649 N N . GLU A 1 202 ? 18.103 2.518 -26.531 1.00 83.94 202 GLU A N 1
ATOM 1650 C CA . GLU A 1 202 ? 17.102 2.699 -25.469 1.00 83.94 202 GLU A CA 1
ATOM 1651 C C . GLU A 1 202 ? 15.725 2.125 -25.849 1.00 83.94 202 GLU A C 1
ATOM 1653 O O . GLU A 1 202 ? 14.936 1.797 -24.971 1.00 83.94 202 GLU A O 1
ATOM 1658 N N . GLU A 1 203 ? 15.450 1.920 -27.144 1.00 87.25 203 GLU A N 1
ATOM 1659 C CA . GLU A 1 203 ? 14.206 1.304 -27.632 1.00 87.25 203 GLU A CA 1
ATOM 1660 C C . GLU A 1 203 ? 14.208 -0.228 -27.537 1.00 87.25 203 GLU A C 1
ATOM 1662 O O . GLU A 1 203 ? 13.195 -0.864 -27.828 1.00 87.25 203 GLU A O 1
ATOM 1667 N N . ARG A 1 204 ? 15.340 -0.845 -27.172 1.00 89.94 204 ARG A N 1
ATOM 1668 C CA . ARG A 1 204 ? 15.446 -2.305 -27.044 1.00 89.94 204 ARG A CA 1
ATOM 1669 C C . ARG A 1 204 ? 14.580 -2.844 -25.911 1.00 89.94 204 ARG A C 1
ATOM 1671 O O . ARG A 1 204 ? 14.109 -3.976 -25.996 1.00 89.94 204 ARG A O 1
ATOM 1678 N N . PHE A 1 205 ? 14.390 -2.062 -24.851 1.00 89.62 205 PHE A N 1
ATOM 1679 C CA . PHE A 1 205 ? 13.689 -2.500 -23.653 1.00 89.62 205 PHE A CA 1
ATOM 1680 C C . PHE A 1 205 ? 12.412 -1.702 -23.430 1.00 89.62 205 PHE A C 1
ATOM 1682 O O . PHE A 1 205 ? 12.398 -0.479 -23.516 1.00 89.62 205 PHE A O 1
ATOM 1689 N N . HIS A 1 206 ? 11.347 -2.412 -23.068 1.00 89.12 206 HIS A N 1
ATOM 1690 C CA . HIS A 1 206 ? 10.062 -1.824 -22.704 1.00 89.12 206 HIS A CA 1
ATOM 1691 C C . HIS A 1 206 ? 9.659 -2.305 -21.314 1.00 89.12 206 HIS A C 1
ATOM 1693 O O . HIS A 1 206 ? 9.711 -3.502 -21.031 1.00 89.12 206 HIS A O 1
ATOM 1699 N N . VAL A 1 207 ? 9.273 -1.378 -20.437 1.00 88.75 207 VAL A N 1
ATOM 1700 C CA . VAL A 1 207 ? 8.859 -1.688 -19.064 1.00 88.75 207 VAL A CA 1
ATOM 1701 C C . VAL A 1 207 ? 7.385 -1.361 -18.892 1.00 88.75 207 VAL A C 1
ATOM 1703 O O . VAL A 1 207 ? 6.961 -0.234 -19.126 1.00 88.75 207 VAL A O 1
ATOM 1706 N N . GLU A 1 208 ? 6.614 -2.332 -18.412 1.00 90.62 208 GLU A N 1
ATOM 1707 C CA . GLU A 1 208 ? 5.226 -2.125 -18.010 1.00 90.62 208 GLU A CA 1
ATOM 1708 C C . GLU A 1 208 ? 5.072 -2.231 -16.499 1.00 90.62 208 GLU A C 1
ATOM 1710 O O . GLU A 1 208 ? 5.636 -3.116 -15.850 1.00 90.62 208 GLU A O 1
ATOM 1715 N N . LEU A 1 209 ? 4.244 -1.346 -15.951 1.00 91.38 209 LEU A N 1
ATOM 1716 C CA . LEU A 1 209 ? 3.879 -1.320 -14.545 1.00 91.38 209 LEU A CA 1
ATOM 1717 C C . LEU A 1 209 ? 2.376 -1.535 -14.420 1.00 91.38 209 LEU A C 1
ATOM 1719 O O . LEU A 1 209 ? 1.580 -0.777 -14.970 1.00 91.38 209 LEU A O 1
ATOM 1723 N N . HIS A 1 210 ? 1.991 -2.568 -13.679 1.00 92.31 210 HIS A N 1
ATOM 1724 C CA . HIS A 1 210 ? 0.595 -2.875 -13.382 1.00 92.31 210 HIS A CA 1
ATOM 1725 C C . HIS A 1 210 ? 0.376 -2.801 -11.879 1.00 92.31 210 HIS A C 1
ATOM 1727 O O . HIS A 1 210 ? 1.217 -3.254 -11.105 1.00 92.31 210 HIS A O 1
ATOM 1733 N N . PHE A 1 211 ? -0.768 -2.266 -11.467 1.00 93.12 211 PHE A N 1
ATOM 1734 C CA . PHE A 1 211 ? -1.144 -2.148 -10.064 1.00 93.12 211 PHE A CA 1
ATOM 1735 C C . PHE A 1 211 ? -2.549 -2.704 -9.834 1.00 93.12 211 PHE A C 1
ATOM 1737 O O . PHE A 1 211 ? -3.470 -2.435 -10.605 1.00 93.12 211 PHE A O 1
ATOM 1744 N N . SER A 1 212 ? -2.709 -3.461 -8.752 1.00 92.06 212 SER A N 1
ATOM 1745 C CA . SER A 1 212 ? -4.004 -3.873 -8.220 1.00 92.06 212 SER A CA 1
ATOM 1746 C C . SER A 1 212 ? -4.068 -3.539 -6.727 1.00 92.06 212 SER A C 1
ATOM 1748 O O . SER A 1 212 ? -3.142 -3.922 -6.002 1.00 92.06 212 SER A O 1
ATOM 1750 N N . PRO A 1 213 ? -5.156 -2.900 -6.256 1.00 90.25 213 PRO A N 1
ATOM 1751 C CA . PRO A 1 213 ? -5.368 -2.556 -4.850 1.00 90.25 213 PRO A CA 1
ATOM 1752 C C . PRO A 1 213 ? -5.768 -3.762 -3.988 1.00 90.25 213 PRO A C 1
ATOM 1754 O O . PRO A 1 213 ? -6.141 -3.593 -2.831 1.00 90.25 213 PRO A O 1
ATOM 1757 N N . GLY A 1 214 ? -5.721 -4.975 -4.547 1.00 89.94 214 GLY A N 1
ATOM 1758 C CA . GLY A 1 214 ? -6.038 -6.207 -3.839 1.00 89.94 214 GLY A CA 1
ATOM 1759 C C . GLY A 1 214 ? -7.529 -6.526 -3.824 1.00 89.94 214 GLY A C 1
ATOM 1760 O O . GLY A 1 214 ? -8.317 -6.012 -4.619 1.00 89.94 214 GLY A O 1
ATOM 1761 N N . VAL A 1 215 ? -7.904 -7.446 -2.940 1.00 84.56 215 VAL A N 1
ATOM 1762 C CA . VAL A 1 215 ? -9.277 -7.936 -2.815 1.00 84.56 215 VAL A CA 1
ATOM 1763 C C . VAL A 1 215 ? -10.099 -6.955 -1.989 1.00 84.56 215 VAL A C 1
ATOM 1765 O O . VAL A 1 215 ? -9.878 -6.796 -0.787 1.00 84.56 215 VAL A O 1
ATOM 1768 N N . ASN A 1 216 ? -11.092 -6.336 -2.623 1.00 72.31 216 ASN A N 1
ATOM 1769 C CA . ASN A 1 216 ? -12.080 -5.541 -1.907 1.00 72.31 216 ASN A CA 1
ATOM 1770 C C . ASN A 1 216 ? -12.906 -6.440 -0.991 1.00 72.31 216 ASN A C 1
ATOM 1772 O O . ASN A 1 216 ? -13.446 -7.466 -1.406 1.00 72.31 216 ASN A O 1
ATOM 1776 N N . CYS A 1 217 ? -12.994 -6.042 0.270 1.00 62.34 217 CYS A N 1
ATOM 1777 C CA . CYS A 1 217 ? -13.691 -6.810 1.283 1.00 62.34 217 CYS A CA 1
ATOM 1778 C C . CYS A 1 217 ? -15.178 -6.438 1.329 1.00 62.34 217 CYS A C 1
ATOM 1780 O O . CYS A 1 217 ? -15.576 -5.346 0.926 1.00 62.34 217 CYS A O 1
ATOM 1782 N N . CYS A 1 218 ? -15.983 -7.365 1.844 1.00 56.44 218 CYS A N 1
ATOM 1783 C CA . CYS A 1 218 ? -17.448 -7.448 1.798 1.00 56.44 218 CYS A CA 1
ATOM 1784 C C . CYS A 1 218 ? -18.251 -6.184 2.175 1.00 56.44 218 CYS A C 1
ATOM 1786 O O . CYS A 1 218 ? -19.438 -6.122 1.855 1.00 56.44 218 CYS A O 1
ATOM 1788 N N . VAL A 1 219 ? -17.641 -5.183 2.812 1.00 55.94 219 VAL A N 1
ATOM 1789 C CA . VAL A 1 219 ? -18.333 -3.980 3.301 1.00 55.94 219 VAL A CA 1
ATOM 1790 C C . VAL A 1 219 ? -18.352 -2.840 2.265 1.00 55.94 219 VAL A C 1
ATOM 1792 O O . VAL A 1 219 ? -19.297 -2.056 2.235 1.00 55.94 219 VAL A O 1
ATOM 1795 N N . GLN A 1 220 ? -17.389 -2.777 1.334 1.00 54.94 220 GLN A N 1
ATOM 1796 C CA . GLN A 1 220 ? -17.374 -1.771 0.259 1.00 54.94 220 GLN A CA 1
ATOM 1797 C C . GLN A 1 220 ? -17.849 -2.359 -1.076 1.00 54.94 220 GLN A C 1
ATOM 1799 O O . GLN A 1 220 ? -17.101 -3.015 -1.798 1.00 54.94 220 GLN A O 1
ATOM 1804 N N . LYS A 1 221 ? -19.112 -2.084 -1.429 1.00 52.69 221 LYS A N 1
ATOM 1805 C CA . LYS A 1 221 ? -19.737 -2.552 -2.683 1.00 52.69 221 LYS A CA 1
ATOM 1806 C C . LYS A 1 221 ? -19.447 -1.668 -3.905 1.00 52.69 221 LYS A C 1
ATOM 1808 O O . LYS A 1 221 ? -19.693 -2.098 -5.028 1.00 52.69 221 LYS A O 1
ATOM 1813 N N . ASN A 1 222 ? -18.914 -0.459 -3.708 1.00 52.12 222 ASN A N 1
ATOM 1814 C CA . ASN A 1 222 ? -18.682 0.507 -4.784 1.00 52.12 222 ASN A CA 1
ATOM 1815 C C . ASN A 1 222 ? -17.191 0.563 -5.142 1.00 52.12 222 ASN A C 1
ATOM 1817 O O . ASN A 1 222 ? -16.397 1.194 -4.449 1.00 52.12 222 ASN A O 1
ATOM 1821 N N . LEU A 1 223 ? -16.821 -0.125 -6.222 1.00 48.84 223 LEU A N 1
ATOM 1822 C CA . LEU A 1 223 ? -15.486 -0.071 -6.821 1.00 48.84 223 LEU A CA 1
ATOM 1823 C C . LEU A 1 223 ? -15.300 1.252 -7.586 1.00 48.84 223 LEU A C 1
ATOM 1825 O O . LEU A 1 223 ? -16.232 1.665 -8.283 1.00 48.84 223 LEU A O 1
ATOM 1829 N N . PRO A 1 224 ? -14.111 1.885 -7.551 1.00 50.66 224 PRO A N 1
ATOM 1830 C CA . PRO A 1 224 ? -13.766 2.904 -8.532 1.00 50.66 224 PRO A CA 1
ATOM 1831 C C . PRO A 1 224 ? -13.884 2.293 -9.939 1.00 50.66 224 PRO A C 1
ATOM 1833 O O . PRO A 1 224 ? -13.267 1.254 -10.202 1.00 50.66 224 PRO A O 1
ATOM 1836 N N . PRO A 1 225 ? -14.677 2.876 -10.853 1.00 48.06 225 PRO A N 1
ATOM 1837 C CA . PRO A 1 225 ? -14.729 2.403 -12.225 1.00 48.06 225 PRO A CA 1
ATOM 1838 C C . PRO A 1 225 ? -13.361 2.634 -12.871 1.00 48.06 225 PRO A C 1
ATOM 1840 O O . PRO A 1 225 ? -12.863 3.754 -12.933 1.00 48.06 225 PRO A O 1
ATOM 1843 N N . GLY A 1 226 ? -12.738 1.567 -13.355 1.00 50.19 226 GLY A N 1
ATOM 1844 C CA . GLY A 1 226 ? -11.439 1.643 -14.004 1.00 50.19 226 GLY A CA 1
ATOM 1845 C C . GLY A 1 226 ? -11.159 0.373 -14.794 1.00 50.19 226 GLY A C 1
ATOM 1846 O O . GLY A 1 226 ? -11.716 -0.684 -14.482 1.00 50.19 226 GLY A O 1
ATOM 1847 N N . PRO A 1 227 ? -10.318 0.440 -15.836 1.00 45.31 227 PRO A N 1
ATOM 1848 C CA . PRO A 1 227 ? -9.869 -0.742 -16.542 1.00 45.31 227 PRO A CA 1
ATOM 1849 C C . PRO A 1 227 ? -8.873 -1.459 -15.627 1.00 45.31 227 PRO A C 1
ATOM 1851 O O . PRO A 1 227 ? -7.665 -1.306 -15.776 1.00 45.31 227 PRO A O 1
ATOM 1854 N N . GLY A 1 228 ? -9.376 -2.199 -14.638 1.00 53.31 228 GLY A N 1
ATOM 1855 C CA . GLY A 1 228 ? -8.559 -3.112 -13.851 1.00 53.31 228 GLY A CA 1
ATOM 1856 C C . GLY A 1 228 ? -7.812 -4.096 -14.754 1.00 53.31 228 GLY A C 1
ATOM 1857 O O . GLY A 1 228 ? -7.977 -4.100 -15.978 1.00 53.31 228 GLY A O 1
ATOM 1858 N N . PHE A 1 229 ? -6.981 -4.934 -14.135 1.00 39.97 229 PHE A N 1
ATOM 1859 C CA . PHE A 1 229 ? -6.159 -5.943 -14.803 1.00 39.97 229 PHE A CA 1
ATOM 1860 C C . PHE A 1 229 ? -6.902 -6.586 -15.989 1.00 39.97 229 PHE A C 1
ATOM 1862 O O . PHE A 1 229 ? -7.865 -7.326 -15.796 1.00 39.97 229 PHE A O 1
ATOM 1869 N N . ARG A 1 230 ? -6.488 -6.262 -17.222 1.00 49.34 230 ARG A N 1
ATOM 1870 C CA . ARG A 1 230 ? -7.031 -6.879 -18.435 1.00 49.34 230 ARG A CA 1
ATOM 1871 C C . ARG A 1 230 ? -6.253 -8.170 -18.688 1.00 49.34 230 ARG A C 1
ATOM 1873 O O . ARG A 1 230 ? -5.128 -8.085 -19.179 1.00 49.34 230 ARG A O 1
ATOM 1880 N N . PRO A 1 231 ? -6.805 -9.369 -18.437 1.00 34.66 231 PRO A N 1
ATOM 1881 C CA . PRO A 1 231 ? -6.311 -10.541 -19.138 1.00 34.66 231 PRO A CA 1
ATOM 1882 C C . PRO A 1 231 ? -6.599 -10.316 -20.629 1.00 34.66 231 PRO A C 1
ATOM 1884 O O . PRO A 1 231 ? -7.754 -10.276 -21.031 1.00 34.66 231 PRO A O 1
ATOM 1887 N N . HIS A 1 232 ? -5.540 -10.036 -21.393 1.00 32.28 232 HIS A N 1
ATOM 1888 C CA . HIS A 1 232 ? -5.433 -10.052 -22.855 1.00 32.28 232 HIS A CA 1
ATOM 1889 C C . HIS A 1 232 ? -6.741 -9.897 -23.658 1.00 32.28 232 HIS A C 1
ATOM 1891 O O . HIS A 1 232 ? -7.540 -10.822 -23.754 1.00 32.28 232 HIS A O 1
ATOM 1897 N N . SER A 1 233 ? -6.873 -8.739 -24.322 1.00 37.94 233 SER A N 1
ATOM 1898 C CA . SER A 1 233 ? -7.487 -8.562 -25.650 1.00 37.94 233 SER A CA 1
ATOM 1899 C C . SER A 1 233 ? -8.440 -9.682 -26.100 1.00 37.94 233 SER A C 1
ATOM 1901 O O . SER A 1 233 ? -8.071 -10.555 -26.890 1.00 37.94 233 SER A O 1
ATOM 1903 N N . ARG A 1 234 ? -9.701 -9.631 -25.659 1.00 34.62 234 ARG A N 1
ATOM 1904 C CA . ARG A 1 234 ? -10.769 -10.300 -26.402 1.00 34.62 234 ARG A CA 1
ATOM 1905 C C . ARG A 1 234 ? -10.969 -9.495 -27.687 1.00 34.62 234 ARG A C 1
ATOM 1907 O O . ARG A 1 234 ? -11.382 -8.340 -27.631 1.00 34.62 234 ARG A O 1
ATOM 1914 N N . ASN A 1 235 ? -10.593 -10.081 -28.822 1.00 36.53 235 ASN A N 1
ATOM 1915 C CA . ASN A 1 235 ? -10.937 -9.571 -30.146 1.00 36.53 235 ASN A CA 1
ATOM 1916 C C . ASN A 1 235 ? -12.465 -9.576 -30.282 1.00 36.53 235 ASN A C 1
ATOM 1918 O O . ASN A 1 235 ? -13.042 -10.575 -30.708 1.00 36.53 235 ASN A O 1
ATOM 1922 N N . ASP A 1 236 ? -13.119 -8.475 -29.927 1.00 35.12 236 ASP A N 1
ATOM 1923 C CA . ASP A 1 236 ? -14.514 -8.262 -30.289 1.00 35.12 236 ASP A CA 1
ATOM 1924 C C . ASP A 1 236 ? -14.557 -7.758 -31.734 1.00 35.12 236 ASP A C 1
ATOM 1926 O O . ASP A 1 236 ? -14.394 -6.575 -32.034 1.00 35.12 236 ASP A O 1
ATOM 1930 N N . HIS A 1 237 ? -14.758 -8.700 -32.656 1.00 33.91 237 HIS A N 1
ATOM 1931 C CA . HIS A 1 237 ? -15.276 -8.378 -33.978 1.00 33.91 237 HIS A CA 1
ATOM 1932 C C . HIS A 1 237 ? -16.654 -7.715 -33.812 1.00 33.91 237 HIS A C 1
ATOM 1934 O O . HIS A 1 237 ? -17.526 -8.298 -33.163 1.00 33.91 237 HIS A O 1
ATOM 1940 N N . PRO A 1 238 ? -16.909 -6.540 -34.415 1.00 33.31 238 PRO A N 1
ATOM 1941 C CA . PRO A 1 238 ? -18.216 -5.914 -34.331 1.00 33.31 238 PRO A CA 1
ATOM 1942 C C . PRO A 1 238 ? -19.193 -6.679 -35.231 1.00 33.31 238 PRO A C 1
ATOM 1944 O O . PRO A 1 238 ? -19.267 -6.449 -36.439 1.00 33.31 238 PRO A O 1
ATOM 1947 N N . THR A 1 239 ? -19.963 -7.606 -34.660 1.00 30.50 239 THR A N 1
ATOM 1948 C CA . THR A 1 239 ? -21.145 -8.140 -35.341 1.00 30.50 239 THR A CA 1
ATOM 1949 C C . THR A 1 239 ? -22.258 -7.107 -35.279 1.00 30.50 239 THR A C 1
ATOM 1951 O O . THR A 1 239 ? -22.933 -6.934 -34.266 1.00 30.50 239 THR A O 1
ATOM 1954 N N . ASN A 1 240 ? -22.416 -6.431 -36.407 1.00 32.81 240 ASN A N 1
ATOM 1955 C CA . ASN A 1 240 ? -23.527 -5.574 -36.778 1.00 32.81 240 ASN A CA 1
ATOM 1956 C C . ASN A 1 240 ? -24.879 -6.259 -36.471 1.00 32.81 240 ASN A C 1
ATOM 1958 O O . ASN A 1 240 ? -25.186 -7.299 -37.056 1.00 32.81 240 ASN A O 1
ATOM 1962 N N . LYS A 1 241 ? -25.697 -5.691 -35.578 1.00 31.27 241 LYS A N 1
ATOM 1963 C CA . LYS A 1 241 ? -27.119 -6.045 -35.450 1.00 31.27 241 LYS A CA 1
ATOM 1964 C C . LYS A 1 241 ? -27.954 -4.779 -35.314 1.00 31.27 241 LYS A C 1
ATOM 1966 O O . LYS A 1 241 ? -27.820 -4.029 -34.354 1.00 31.27 241 LYS A O 1
ATOM 1971 N N . GLY A 1 242 ? -28.781 -4.564 -36.332 1.00 28.30 242 GLY A N 1
ATOM 1972 C CA . GLY A 1 242 ? -29.749 -3.486 -36.413 1.00 28.30 242 GLY A CA 1
ATOM 1973 C C . GLY A 1 242 ? -30.972 -3.683 -35.516 1.00 28.30 242 GLY A C 1
ATOM 1974 O O . GLY A 1 242 ? -31.232 -4.762 -34.988 1.00 28.30 242 GLY A O 1
ATOM 1975 N N . ASN A 1 243 ? -31.691 -2.568 -35.394 1.00 28.81 243 ASN A N 1
ATOM 1976 C CA . ASN A 1 243 ? -32.998 -2.322 -34.789 1.00 28.81 243 ASN A CA 1
ATOM 1977 C C . ASN A 1 243 ? -33.945 -3.521 -34.613 1.00 28.81 243 ASN A C 1
ATOM 1979 O O . ASN A 1 243 ? -34.333 -4.148 -35.596 1.00 28.81 243 ASN A O 1
ATOM 1983 N N . HIS A 1 244 ? -34.502 -3.653 -33.402 1.00 30.02 244 HIS A N 1
ATOM 1984 C CA . HIS A 1 244 ? -35.959 -3.661 -33.208 1.00 30.02 244 HIS A CA 1
ATOM 1985 C C . HIS A 1 244 ? -36.347 -3.332 -31.751 1.00 30.02 244 HIS A C 1
ATOM 1987 O O . HIS A 1 244 ? -35.788 -3.890 -30.811 1.00 30.02 244 HIS A O 1
ATOM 1993 N N . LEU A 1 245 ? -37.312 -2.419 -31.582 1.00 27.58 245 LEU A N 1
ATOM 1994 C CA . LEU A 1 245 ? -38.006 -2.110 -30.324 1.00 27.58 245 LEU A CA 1
ATOM 1995 C C . LEU A 1 245 ? -39.067 -3.179 -29.996 1.00 27.58 245 LEU A C 1
ATOM 1997 O O . LEU A 1 245 ? -39.776 -3.599 -30.912 1.00 27.58 245 LEU A O 1
ATOM 2001 N N . SER A 1 246 ? -39.258 -3.522 -28.710 1.00 28.47 246 SER A N 1
ATOM 2002 C CA . SER A 1 246 ? -40.545 -3.415 -27.966 1.00 28.47 246 SER A CA 1
ATOM 2003 C C . SER A 1 246 ? -40.534 -4.067 -26.558 1.00 28.47 246 SER A C 1
ATOM 2005 O O . SER A 1 246 ? -40.036 -5.170 -26.373 1.00 28.47 246 SER A O 1
ATOM 2007 N N . SER A 1 247 ? -41.094 -3.303 -25.605 1.00 26.25 247 SER A N 1
ATOM 2008 C CA . SER A 1 247 ? -41.856 -3.603 -24.365 1.00 26.25 247 SER A CA 1
ATOM 2009 C C . SER A 1 247 ? -41.535 -4.779 -23.415 1.00 26.25 247 SER A C 1
ATOM 2011 O O . SER A 1 247 ? -41.672 -5.944 -23.766 1.00 26.25 247 SER A O 1
ATOM 2013 N N . GLU A 1 248 ? -41.284 -4.384 -22.157 1.00 27.39 248 GLU A N 1
ATOM 2014 C CA . GLU A 1 248 ? -41.729 -4.919 -20.848 1.00 27.39 248 GLU A CA 1
ATOM 2015 C C . GLU A 1 248 ? -42.161 -6.394 -20.687 1.00 27.39 248 GLU A C 1
ATOM 2017 O O . GLU A 1 248 ? -43.158 -6.843 -21.244 1.00 27.39 248 GLU A O 1
ATOM 2022 N N . SER A 1 249 ? -41.534 -7.093 -19.729 1.00 25.95 249 SER A N 1
ATOM 2023 C CA . SER A 1 249 ? -42.240 -7.736 -18.600 1.00 25.95 249 SER A CA 1
ATOM 2024 C C . SER A 1 249 ? -41.268 -8.329 -17.569 1.00 25.95 249 SER A C 1
ATOM 2026 O O . SER A 1 249 ? -40.218 -8.881 -17.887 1.00 25.95 249 SER A O 1
ATOM 2028 N N . VAL A 1 250 ? -41.651 -8.172 -16.304 1.00 28.61 250 VAL A N 1
ATOM 2029 C CA . VAL A 1 250 ? -41.019 -8.704 -15.093 1.00 28.61 250 VAL A CA 1
ATOM 2030 C C . VAL A 1 250 ? -41.251 -10.215 -15.004 1.00 28.61 250 VAL A C 1
ATOM 2032 O O . VAL A 1 250 ? -42.395 -10.650 -15.091 1.00 28.61 250 VAL A O 1
ATOM 2035 N N . SER A 1 251 ? -40.213 -11.010 -14.731 1.00 26.86 251 SER A N 1
ATOM 2036 C CA . SER A 1 251 ? -40.369 -12.224 -13.915 1.00 26.86 251 SER A CA 1
ATOM 2037 C C . SER A 1 251 ? -39.043 -12.685 -13.309 1.00 26.86 251 SER A C 1
ATOM 2039 O O . SER A 1 251 ? -38.006 -12.776 -13.962 1.00 26.86 251 SER A O 1
ATOM 2041 N N . SER A 1 252 ? -39.123 -12.931 -12.011 1.00 26.77 252 SER A N 1
ATOM 2042 C CA . SER A 1 252 ? -38.135 -13.518 -11.123 1.00 26.77 252 SER A CA 1
ATOM 2043 C C . SER A 1 252 ? -37.975 -15.007 -11.433 1.00 26.77 252 SER A C 1
ATOM 2045 O O . SER A 1 252 ? -38.971 -15.728 -11.443 1.00 26.77 252 SER A O 1
ATOM 2047 N N . ALA A 1 253 ? -36.743 -15.487 -11.605 1.00 28.30 253 ALA A N 1
ATOM 2048 C CA . ALA A 1 253 ? -36.435 -16.908 -11.487 1.00 28.30 253 ALA A CA 1
ATOM 2049 C C . ALA A 1 253 ? -34.969 -17.114 -11.080 1.00 28.30 253 ALA A C 1
ATOM 2051 O O . ALA A 1 253 ? -34.036 -16.836 -11.831 1.00 28.30 253 ALA A O 1
ATOM 2052 N N . ASP A 1 254 ? -34.844 -17.541 -9.829 1.00 27.50 254 ASP A N 1
ATOM 2053 C CA . ASP A 1 254 ? -33.895 -18.497 -9.263 1.00 27.50 254 ASP A CA 1
ATOM 2054 C C . ASP A 1 254 ? -32.947 -19.183 -10.265 1.00 27.50 254 ASP A C 1
ATOM 2056 O O . ASP A 1 254 ? -33.394 -19.818 -11.218 1.00 27.50 254 ASP A O 1
ATOM 2060 N N . ASN A 1 255 ? -31.637 -19.107 -10.019 1.00 30.91 255 ASN A N 1
ATOM 2061 C CA . ASN A 1 255 ? -30.660 -19.981 -10.668 1.00 30.91 255 ASN A CA 1
ATOM 2062 C C . ASN A 1 255 ? -29.501 -20.275 -9.712 1.00 30.91 255 ASN A C 1
ATOM 2064 O O . ASN A 1 255 ? -28.555 -19.500 -9.563 1.00 30.91 255 ASN A O 1
ATOM 2068 N N . SER A 1 256 ? -29.598 -21.437 -9.069 1.00 30.83 256 SER A N 1
ATOM 2069 C CA . SER A 1 256 ? -28.480 -22.138 -8.442 1.00 30.83 256 SER A CA 1
ATOM 2070 C C . SER A 1 256 ? -27.409 -22.478 -9.498 1.00 30.83 256 SER A C 1
ATOM 2072 O O . SER A 1 256 ? -27.772 -22.815 -10.628 1.00 30.83 256 SER A O 1
ATOM 2074 N N . PRO A 1 257 ? -26.101 -22.448 -9.186 1.00 37.75 257 PRO A N 1
ATOM 2075 C CA . PRO A 1 257 ? -25.088 -22.888 -10.134 1.00 37.75 257 PRO A CA 1
ATOM 2076 C C . PRO A 1 257 ? -25.017 -24.420 -10.155 1.00 37.75 257 PRO A C 1
ATOM 2078 O O . PRO A 1 257 ? -24.694 -25.049 -9.150 1.00 37.75 257 PRO A O 1
ATOM 2081 N N . GLY A 1 258 ? -25.335 -25.004 -11.312 1.00 28.53 258 GLY A N 1
ATOM 2082 C CA . GLY A 1 258 ? -25.142 -26.420 -11.605 1.00 28.53 258 GLY A CA 1
ATOM 2083 C C . GLY A 1 258 ? -23.668 -26.778 -11.800 1.00 28.53 258 GLY A C 1
ATOM 2084 O O . GLY A 1 258 ? -22.901 -26.026 -12.405 1.00 28.53 258 GLY A O 1
ATOM 2085 N N . ASP A 1 259 ? -23.310 -27.950 -11.280 1.00 31.05 259 ASP A N 1
ATOM 2086 C CA . ASP A 1 259 ? -22.005 -28.597 -11.372 1.00 31.05 259 ASP A CA 1
ATOM 2087 C C . ASP A 1 259 ? -21.463 -28.670 -12.807 1.00 31.05 259 ASP A C 1
ATOM 2089 O O . ASP A 1 259 ? -22.152 -29.069 -13.748 1.00 31.05 259 ASP A O 1
ATOM 2093 N N . SER A 1 260 ? -20.174 -28.365 -12.958 1.00 33.56 260 SER A N 1
ATOM 2094 C CA . SER A 1 260 ? -19.366 -28.776 -14.109 1.00 33.56 260 SER A CA 1
ATOM 2095 C C . SER A 1 260 ? -18.183 -29.616 -13.615 1.00 33.56 260 SER A C 1
ATOM 2097 O O . SER A 1 260 ? -17.575 -29.269 -12.600 1.00 33.56 260 SER A O 1
ATOM 2099 N N . PRO A 1 261 ? -17.850 -30.731 -14.291 1.00 34.84 261 PRO A N 1
ATOM 2100 C CA . PRO A 1 261 ? -16.972 -31.758 -13.746 1.00 34.84 261 PRO A CA 1
ATOM 2101 C C . PRO A 1 261 ? -15.501 -31.330 -13.796 1.00 34.84 261 PRO A C 1
ATOM 2103 O O . PRO A 1 261 ? -14.991 -30.908 -14.834 1.00 34.84 261 PRO A O 1
ATOM 2106 N N . GLY A 1 262 ? -14.809 -31.472 -12.664 1.00 30.88 262 GLY A N 1
ATOM 2107 C CA . GLY A 1 262 ? -13.362 -31.286 -12.567 1.00 30.88 262 GLY A CA 1
ATOM 2108 C C . GLY A 1 262 ? -12.572 -32.417 -13.250 1.00 30.88 262 GLY A C 1
ATOM 2109 O O . GLY A 1 262 ? -13.089 -33.524 -13.421 1.00 30.88 262 GLY A O 1
ATOM 2110 N N . PRO A 1 263 ? -11.309 -32.168 -13.640 1.00 35.25 263 PRO A N 1
ATOM 2111 C CA . PRO A 1 263 ? -10.481 -33.154 -14.322 1.00 35.25 263 PRO A CA 1
ATOM 2112 C C . PRO A 1 263 ? -10.063 -34.292 -13.378 1.00 35.25 263 PRO A C 1
ATOM 2114 O O . PRO A 1 263 ? -9.608 -34.082 -12.255 1.00 35.25 263 PRO A O 1
ATOM 2117 N N . SER A 1 264 ? -10.208 -35.518 -13.873 1.00 36.66 264 SER A N 1
ATOM 2118 C CA . SER A 1 264 ? -9.867 -36.784 -13.222 1.00 36.66 264 SER A CA 1
ATOM 2119 C C . SER A 1 264 ? -8.383 -36.891 -12.837 1.00 36.66 264 SER A C 1
ATOM 2121 O O . SER A 1 264 ? -7.499 -36.710 -13.674 1.00 36.66 264 SER A O 1
ATOM 2123 N N . SER A 1 265 ? -8.116 -37.241 -11.573 1.00 32.25 265 SER A N 1
ATOM 2124 C CA . SER A 1 265 ? -6.781 -37.594 -11.062 1.00 32.25 265 SER A CA 1
ATOM 2125 C C . SER A 1 265 ? -6.350 -39.004 -11.508 1.00 32.25 265 SER A C 1
ATOM 2127 O O . SER A 1 265 ? -7.208 -39.878 -11.653 1.00 32.25 265 SER A O 1
ATOM 2129 N N . PRO A 1 266 ? -5.044 -39.274 -11.704 1.00 32.38 266 PRO A N 1
ATOM 2130 C CA . PRO A 1 266 ? -4.573 -40.585 -12.135 1.00 32.38 266 PRO A CA 1
ATOM 2131 C C . PRO A 1 266 ? -4.589 -41.606 -10.986 1.00 32.38 266 PRO A 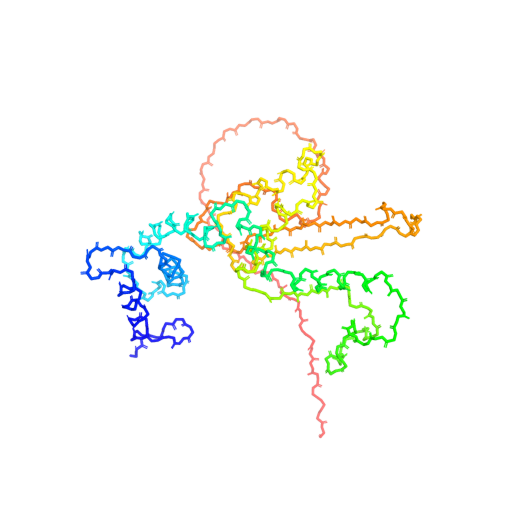C 1
ATOM 2133 O O . PRO A 1 266 ? -4.165 -41.333 -9.864 1.00 32.38 266 PRO A O 1
ATOM 2136 N N . VAL A 1 267 ? -5.069 -42.809 -11.304 1.00 32.22 267 VAL A N 1
ATOM 2137 C CA . VAL A 1 267 ? -5.140 -43.981 -10.423 1.00 32.22 267 VAL A CA 1
ATOM 2138 C C . VAL A 1 267 ? -3.735 -44.544 -10.182 1.00 32.22 267 VAL A C 1
ATOM 2140 O O . VAL A 1 267 ? -3.053 -44.949 -11.121 1.00 32.22 267 VAL A O 1
ATOM 2143 N N . VAL A 1 268 ? -3.313 -44.619 -8.918 1.00 32.81 268 VAL A N 1
ATOM 2144 C CA . VAL A 1 268 ? -2.097 -45.334 -8.500 1.00 32.81 268 VAL A CA 1
ATOM 2145 C C . VAL A 1 268 ? -2.443 -46.809 -8.286 1.00 32.81 268 VAL A C 1
ATOM 2147 O O . VAL A 1 268 ? -3.155 -47.156 -7.345 1.00 32.81 268 VAL A O 1
ATOM 2150 N N . GLN A 1 269 ? -1.934 -47.692 -9.148 1.00 30.66 269 GLN A N 1
ATOM 2151 C CA . GLN A 1 269 ? -1.971 -49.139 -8.927 1.00 30.66 269 GLN A CA 1
ATOM 2152 C C . GLN A 1 269 ? -0.940 -49.528 -7.856 1.00 30.66 269 GLN A C 1
ATOM 2154 O O . GLN A 1 269 ? 0.266 -49.390 -8.061 1.00 30.66 269 GLN A O 1
ATOM 2159 N N . ARG A 1 270 ? -1.411 -50.047 -6.716 1.00 29.75 270 ARG A N 1
ATOM 2160 C CA . ARG A 1 270 ? -0.581 -50.804 -5.768 1.00 29.75 270 ARG A CA 1
ATOM 2161 C C . ARG A 1 270 ? -0.233 -52.154 -6.397 1.00 29.75 270 ARG A C 1
ATOM 2163 O O . ARG A 1 270 ? -1.130 -52.935 -6.693 1.00 29.75 270 ARG A O 1
ATOM 2170 N N . LYS A 1 271 ? 1.060 -52.428 -6.578 1.00 31.69 271 LYS A N 1
ATOM 2171 C CA . LYS A 1 271 ? 1.570 -53.792 -6.750 1.00 31.69 271 LYS A CA 1
ATOM 2172 C C . LYS A 1 271 ? 1.789 -54.397 -5.368 1.00 31.69 271 LYS A C 1
ATOM 2174 O O . LYS A 1 271 ? 2.542 -53.841 -4.573 1.00 31.69 271 LYS A O 1
ATOM 2179 N N . GLU A 1 272 ? 1.113 -55.506 -5.109 1.00 33.25 272 GLU A N 1
ATOM 2180 C CA . GLU A 1 272 ? 1.413 -56.414 -4.006 1.00 33.25 272 GLU A CA 1
ATOM 2181 C C . GLU A 1 272 ? 2.677 -57.216 -4.336 1.00 33.25 272 GLU A C 1
ATOM 2183 O O . GLU A 1 272 ? 2.775 -57.801 -5.415 1.00 33.25 272 GLU A O 1
ATOM 2188 N N . THR A 1 273 ? 3.625 -57.219 -3.400 1.00 39.56 273 THR A N 1
ATOM 2189 C CA . THR A 1 273 ? 4.479 -58.363 -3.034 1.00 39.56 273 THR A CA 1
ATOM 2190 C C . THR A 1 273 ? 4.986 -58.132 -1.623 1.00 39.56 273 THR A C 1
ATOM 2192 O O . THR A 1 273 ? 5.351 -56.968 -1.336 1.00 39.56 273 THR A O 1
#

Sequence (273 aa):
KDALLYHGENWELMGRRWGKIEKDFCLKNNAFDISKIPDIYDCIKYDLQHNQHTLQFDNAEELYINSKYLADIVIPQEYGMTMNEKLMIGQGICTPLLKKIKADLQRNIEEAGEENVNRLNPRYSHGVSSPGRHVRTRLYFTSESHLHSLLTVLRYGGLTDNVKDEQWRRAMEYVSTVSEINYMSQIVILLYEDPTKDPSSEERFHVELHFSPGVNCCVQKNLPPGPGFRPHSRNDHPTNKGNHLSSESVSSADNSPGDSPGPSSPVVQRKET

pLDDT: mean 75.1, std 22.78, range [25.95, 97.0]

Organism: Triatoma infestans (NCBI:txid30076)

Radius of gyration: 25.86 Å; chains: 1; bounding box: 72×75×67 Å

Foldseek 3Di:
DQDAFPPRHGPVNLVVLVVVLCDQQQDPVRHGDLVSLVVQLVSLLVCVFTVCVPVVDPCSLVSNVVSLVSCLVVVLCVCPDDLVSVLVSLCVLCVVVVVVVVVLVVVVVDPDDPDPPQFDDPVPCVPPPCRPDGNPDDDDDDDQSNVSSPLSCVQSVCPDDCVPDPPVVVVSVVVVPQSAQDPPKDKDKDKDADPVDDPPDPVRIDIDIATDSDDDDDSDPDDDDDPHDDPDDDPDDDDDDDDDDDDDDDDDDDDDDDDDDDDDDDDDDDDDD

Secondary structure (DSSP, 8-state):
-PPP-GGG--HHHHHHHHHHHHHHHB-TTS-B-GGGHHHHHHHHHHHHHHTHHHH--TTHHHHHHHHHHHHHHHHHHHT-SSHHHHHHHHHHHHHHHHHHHHHHHHHHHS---S-GGGSPPTTT-TT-S-TTS----------HHHHHHHHHHHHHTTSS-TTT-HHHHHHHHHHHH-----TT-EEEEEEEE-TTS-TT-GGGEEEEEEEE-----TT---PPP------S-----------------------PPPP-PPPPPPP--PPP-